Protein AF-A0A954MXP6-F1 (afdb_monomer_lite)

pLDDT: mean 82.39, std 12.35, range [39.44, 96.5]

Structure (mmCIF, N/CA/C/O backbone):
data_AF-A0A954MXP6-F1
#
_entry.id   AF-A0A954MXP6-F1
#
loop_
_atom_site.group_PDB
_atom_site.id
_atom_site.type_symbol
_atom_site.label_atom_id
_atom_site.label_alt_id
_atom_site.label_comp_id
_atom_site.label_asym_id
_atom_site.label_entity_id
_atom_site.label_seq_id
_atom_site.pdbx_PDB_ins_code
_atom_site.Cartn_x
_atom_site.Cartn_y
_atom_site.Cartn_z
_atom_site.occupancy
_atom_site.B_iso_or_equiv
_atom_site.auth_seq_id
_atom_site.auth_comp_id
_atom_site.auth_asym_id
_atom_site.auth_atom_id
_atom_site.pdbx_PDB_model_num
ATOM 1 N N . PRO A 1 1 ? 10.483 -2.718 -1.566 1.00 71.50 1 PRO A N 1
ATOM 2 C CA . PRO A 1 1 ? 10.037 -2.167 -2.875 1.00 71.50 1 PRO A CA 1
ATOM 3 C C . PRO A 1 1 ? 11.162 -2.076 -3.912 1.00 71.50 1 PRO A C 1
ATOM 5 O O . PRO A 1 1 ? 11.070 -2.711 -4.956 1.00 71.50 1 PRO A O 1
ATOM 8 N N . TYR A 1 2 ? 12.242 -1.345 -3.607 1.00 78.44 2 TYR A N 1
ATOM 9 C CA . TYR A 1 2 ? 13.360 -1.159 -4.541 1.00 78.44 2 TYR A CA 1
ATOM 10 C C . TYR A 1 2 ? 14.063 -2.465 -4.921 1.00 78.44 2 TYR A C 1
ATOM 12 O O . TYR A 1 2 ? 14.336 -2.669 -6.099 1.00 78.44 2 TYR A O 1
ATOM 20 N N . ASP A 1 3 ? 14.271 -3.385 -3.973 1.00 81.88 3 ASP A N 1
ATOM 21 C CA . ASP A 1 3 ? 14.851 -4.697 -4.287 1.00 81.88 3 ASP A CA 1
ATOM 22 C C . ASP A 1 3 ? 13.967 -5.480 -5.265 1.00 81.88 3 ASP A C 1
ATOM 24 O O . ASP A 1 3 ? 14.446 -5.898 -6.311 1.00 81.88 3 ASP A O 1
ATOM 28 N N . CYS A 1 4 ? 12.657 -5.588 -5.005 1.00 87.12 4 CYS A N 1
ATOM 29 C CA . CYS A 1 4 ? 11.711 -6.240 -5.919 1.00 87.12 4 CYS A CA 1
ATOM 30 C C . CYS A 1 4 ? 11.734 -5.613 -7.322 1.00 87.12 4 CYS A C 1
ATOM 32 O O . CYS A 1 4 ? 11.690 -6.332 -8.319 1.00 87.12 4 CYS A O 1
ATOM 34 N N . ARG A 1 5 ? 11.836 -4.279 -7.397 1.00 85.38 5 ARG A N 1
ATOM 35 C CA . ARG A 1 5 ? 11.956 -3.536 -8.657 1.00 85.38 5 ARG A CA 1
ATOM 36 C C . ARG A 1 5 ? 13.258 -3.866 -9.393 1.00 85.38 5 ARG A C 1
ATOM 38 O O . ARG A 1 5 ? 13.243 -4.063 -10.604 1.00 85.38 5 ARG A O 1
ATOM 45 N N . ARG A 1 6 ? 14.380 -3.931 -8.676 1.00 86.69 6 ARG A N 1
ATOM 46 C CA . ARG A 1 6 ? 15.673 -4.313 -9.250 1.00 86.69 6 ARG A CA 1
ATOM 47 C C . ARG A 1 6 ? 15.621 -5.739 -9.795 1.00 86.69 6 ARG A C 1
ATOM 49 O O . ARG A 1 6 ? 16.007 -5.954 -10.936 1.00 86.69 6 ARG A O 1
ATOM 56 N N . GLU A 1 7 ? 15.088 -6.686 -9.023 1.00 91.06 7 GLU A N 1
ATOM 57 C CA . GLU A 1 7 ? 14.985 -8.093 -9.435 1.00 91.06 7 GLU A CA 1
ATOM 58 C C . GLU A 1 7 ? 14.146 -8.286 -10.713 1.00 91.06 7 GLU A C 1
ATOM 60 O O . GLU A 1 7 ? 14.539 -9.066 -11.580 1.00 91.06 7 GLU A O 1
ATOM 65 N N . ILE A 1 8 ? 13.016 -7.576 -10.857 1.00 91.94 8 ILE A N 1
ATOM 66 C CA . ILE A 1 8 ? 12.162 -7.671 -12.058 1.00 91.94 8 ILE A CA 1
ATOM 67 C C . ILE A 1 8 ? 12.798 -6.971 -13.272 1.00 91.94 8 ILE A C 1
ATOM 69 O O . ILE A 1 8 ? 12.786 -7.526 -14.366 1.00 91.94 8 ILE A O 1
ATOM 73 N N . LEU A 1 9 ? 13.421 -5.796 -13.091 1.00 90.75 9 LEU A N 1
ATOM 74 C CA . LEU A 1 9 ? 14.087 -5.063 -14.181 1.00 90.75 9 LEU A CA 1
ATOM 75 C C . LEU A 1 9 ? 15.323 -5.797 -14.711 1.00 90.75 9 LEU A C 1
ATOM 77 O O . LEU A 1 9 ? 15.593 -5.778 -15.911 1.00 90.75 9 LEU A O 1
ATOM 81 N N . GLU A 1 10 ? 16.071 -6.449 -13.823 1.00 91.88 10 GLU A N 1
ATOM 82 C CA . GLU A 1 10 ? 17.274 -7.214 -14.168 1.00 91.88 10 GLU A CA 1
ATOM 83 C C . GLU A 1 10 ? 16.947 -8.638 -14.656 1.00 91.88 10 GLU A C 1
ATOM 85 O O . GLU A 1 10 ? 17.859 -9.417 -14.926 1.00 91.88 10 GLU A O 1
ATOM 90 N N . GLY A 1 11 ? 15.659 -8.989 -14.778 1.00 91.75 11 GLY A N 1
ATOM 91 C CA . GLY A 1 11 ? 15.205 -10.273 -15.319 1.00 91.75 11 GLY A CA 1
ATOM 92 C C . GLY A 1 11 ? 15.439 -11.478 -14.403 1.00 91.75 11 GLY A C 1
ATOM 93 O O . GLY A 1 11 ? 15.416 -12.613 -14.874 1.00 91.75 11 GLY A O 1
ATOM 94 N N . ARG A 1 12 ? 15.679 -11.261 -13.101 1.00 93.56 12 ARG A N 1
ATOM 95 C CA . ARG A 1 12 ? 15.868 -12.340 -12.110 1.00 93.56 12 ARG A CA 1
ATOM 96 C C . ARG A 1 12 ? 14.565 -12.847 -11.501 1.00 93.56 12 ARG A C 1
ATOM 98 O O . ARG A 1 12 ? 14.527 -13.960 -10.984 1.00 93.56 12 ARG A O 1
ATOM 105 N N . SER A 1 13 ? 13.503 -12.057 -11.607 1.00 92.75 13 SER A N 1
ATOM 106 C CA . SER A 1 13 ? 12.151 -12.426 -11.198 1.00 92.75 13 SER A CA 1
ATOM 107 C C . SER A 1 13 ? 11.197 -12.307 -12.378 1.00 92.75 13 SER A C 1
ATOM 109 O O . SER A 1 13 ? 11.332 -11.392 -13.178 1.00 92.75 13 SER A O 1
ATOM 111 N N . ALA A 1 14 ? 10.214 -13.206 -12.468 1.00 92.44 14 ALA A N 1
ATOM 112 C CA . ALA A 1 14 ? 9.117 -13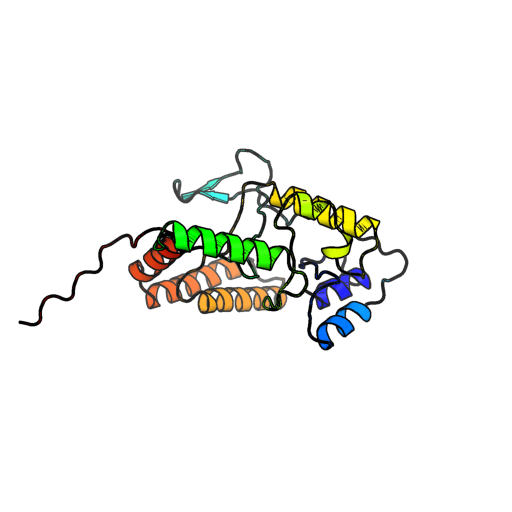.111 -13.441 1.00 92.44 14 ALA A CA 1
ATOM 113 C C . ALA A 1 14 ? 7.900 -12.340 -12.893 1.00 92.44 14 ALA A C 1
ATOM 115 O O . ALA A 1 14 ? 7.043 -11.900 -13.653 1.00 92.44 14 ALA A O 1
ATOM 116 N N . LEU A 1 15 ? 7.817 -12.192 -11.567 1.00 92.31 15 LEU A N 1
ATOM 117 C CA . LEU A 1 15 ? 6.749 -11.494 -10.862 1.00 92.31 15 LEU A CA 1
ATOM 118 C C . LEU A 1 15 ? 7.349 -10.690 -9.708 1.00 92.31 15 LEU A C 1
ATOM 120 O O . LEU A 1 15 ? 8.204 -11.189 -8.977 1.00 92.31 15 LEU A O 1
ATOM 124 N N . ALA A 1 16 ? 6.854 -9.472 -9.514 1.00 90.88 16 ALA A N 1
ATOM 125 C CA . ALA A 1 16 ? 7.153 -8.658 -8.347 1.00 90.88 16 ALA A CA 1
ATOM 126 C C . ALA A 1 16 ? 5.862 -8.046 -7.795 1.00 90.88 16 ALA A C 1
ATOM 128 O O . ALA A 1 16 ? 5.090 -7.441 -8.534 1.00 90.88 16 ALA A O 1
ATOM 129 N N . VAL A 1 17 ? 5.652 -8.176 -6.484 1.00 88.25 17 VAL A N 1
ATOM 130 C CA . VAL A 1 17 ? 4.624 -7.425 -5.756 1.00 88.25 17 VAL A CA 1
ATOM 131 C C . VAL A 1 17 ? 5.325 -6.255 -5.080 1.00 88.25 17 VAL A C 1
ATOM 133 O O . VAL A 1 17 ? 6.102 -6.439 -4.145 1.00 88.25 17 VAL A O 1
ATOM 136 N N . SER A 1 18 ? 5.104 -5.051 -5.595 1.00 85.06 18 SER A N 1
ATOM 137 C CA . SER A 1 18 ? 5.731 -3.832 -5.091 1.00 85.06 18 SER A CA 1
ATOM 138 C C . SER A 1 18 ? 4.803 -2.640 -5.287 1.00 85.06 18 SER A C 1
ATOM 140 O O . SER A 1 18 ? 3.873 -2.682 -6.086 1.00 85.06 18 SER A O 1
ATOM 142 N N . LEU A 1 19 ? 5.098 -1.564 -4.567 1.00 81.19 19 LEU A N 1
ATOM 143 C CA . LEU A 1 19 ? 4.625 -0.224 -4.885 1.00 81.19 19 LEU A CA 1
ATOM 144 C C . LEU A 1 19 ? 5.563 0.433 -5.909 1.00 81.19 19 LEU A C 1
ATOM 146 O O . LEU A 1 19 ? 6.763 0.125 -5.937 1.00 81.19 19 LEU A O 1
ATOM 150 N N . GLU A 1 20 ? 5.013 1.323 -6.733 1.00 84.12 20 GLU A N 1
ATOM 151 C CA . GLU A 1 20 ? 5.780 2.177 -7.640 1.00 84.12 20 GLU A CA 1
ATOM 152 C C . GLU A 1 20 ? 6.277 3.407 -6.884 1.00 84.12 20 GLU A C 1
ATOM 154 O O . GLU A 1 20 ? 5.511 4.038 -6.156 1.00 84.12 20 GLU A O 1
ATOM 159 N N . VAL A 1 21 ? 7.552 3.755 -7.060 1.00 77.00 21 VAL A N 1
ATOM 160 C CA . VAL A 1 21 ? 8.118 4.979 -6.486 1.00 77.00 21 VAL A CA 1
ATOM 161 C C . VAL A 1 21 ? 8.258 6.011 -7.603 1.00 77.00 21 VAL A C 1
ATOM 163 O O . VAL A 1 21 ? 9.074 5.802 -8.504 1.00 77.00 21 VAL A O 1
ATOM 166 N N . PRO A 1 22 ? 7.461 7.089 -7.590 1.00 74.50 22 PRO A N 1
ATOM 167 C CA . PRO A 1 22 ? 7.498 8.100 -8.637 1.00 74.50 22 PRO A CA 1
ATOM 168 C C . PRO A 1 22 ? 8.797 8.900 -8.681 1.00 74.50 22 PRO A C 1
ATOM 170 O O . PRO A 1 22 ? 9.536 9.007 -7.708 1.00 74.50 22 PRO A O 1
ATOM 173 N N . SER A 1 23 ? 9.033 9.520 -9.836 1.00 62.41 23 SER A N 1
ATOM 174 C CA . SER A 1 23 ? 10.252 10.284 -10.134 1.00 62.41 23 SER A CA 1
ATOM 175 C C . SER A 1 23 ? 10.459 11.524 -9.252 1.00 62.41 23 SER A C 1
ATOM 177 O O . SER A 1 23 ? 11.580 12.012 -9.151 1.00 62.41 23 SER A O 1
ATOM 179 N N . PHE A 1 24 ? 9.393 12.047 -8.637 1.00 56.47 24 PHE A N 1
ATOM 180 C CA . PHE A 1 24 ? 9.402 13.315 -7.897 1.00 56.47 24 PHE A CA 1
ATOM 181 C C . PHE A 1 24 ? 9.395 13.155 -6.375 1.00 56.47 24 PHE A C 1
ATOM 183 O O . PHE A 1 24 ? 9.141 14.116 -5.644 1.00 56.47 24 PHE A O 1
ATOM 190 N N . THR A 1 25 ? 9.644 11.952 -5.860 1.00 55.50 25 THR A N 1
ATOM 191 C CA . THR A 1 25 ? 9.781 11.802 -4.417 1.00 55.50 25 THR A CA 1
ATOM 192 C C . THR A 1 25 ? 10.957 12.657 -3.947 1.00 55.50 25 THR A C 1
ATOM 194 O O . THR A 1 25 ? 12.080 12.521 -4.437 1.00 55.50 25 THR A O 1
ATOM 197 N N . ARG A 1 26 ? 10.718 13.538 -2.962 1.00 53.41 26 ARG A N 1
ATOM 198 C CA . ARG A 1 26 ? 11.777 14.141 -2.134 1.00 53.41 26 ARG A CA 1
ATOM 199 C C . ARG A 1 26 ? 12.380 13.040 -1.250 1.00 53.41 26 ARG A C 1
ATOM 201 O O . ARG A 1 26 ? 12.306 13.095 -0.026 1.00 53.41 26 ARG A O 1
ATOM 208 N N . SER A 1 27 ? 12.868 11.978 -1.882 1.00 50.50 27 SER A N 1
ATOM 209 C CA . SER A 1 27 ? 13.525 10.874 -1.212 1.00 50.50 27 SER A CA 1
ATOM 210 C C . SER A 1 27 ? 14.909 11.311 -0.773 1.00 50.50 27 SER A C 1
ATOM 212 O O . SER A 1 27 ? 15.489 12.268 -1.294 1.00 50.50 27 SER A O 1
ATOM 214 N N . THR A 1 28 ? 15.458 10.590 0.194 1.00 50.91 28 THR A N 1
ATOM 215 C CA . THR A 1 28 ? 16.846 10.803 0.584 1.00 50.91 28 THR A CA 1
ATOM 216 C C . THR A 1 28 ? 17.771 10.451 -0.596 1.00 50.91 28 THR A C 1
ATOM 218 O O . THR A 1 28 ? 17.400 9.623 -1.432 1.00 50.91 28 THR A O 1
ATOM 221 N N . PRO A 1 29 ? 18.981 11.033 -0.699 1.00 51.00 29 PRO A N 1
ATOM 222 C CA . PRO A 1 29 ? 19.920 10.738 -1.792 1.00 51.00 29 PRO A CA 1
ATOM 223 C C . PRO A 1 29 ? 20.178 9.232 -2.002 1.00 51.00 29 PRO A C 1
ATOM 225 O O . PRO A 1 29 ? 20.320 8.774 -3.130 1.00 51.00 29 PRO A O 1
ATOM 228 N N . SER A 1 30 ? 20.132 8.450 -0.918 1.00 53.12 30 SER A N 1
ATOM 229 C CA . SER A 1 30 ? 20.266 6.987 -0.914 1.00 53.12 30 SER A CA 1
ATOM 230 C C . SER A 1 30 ? 19.179 6.251 -1.711 1.00 53.12 30 SER A C 1
ATOM 232 O O . SER A 1 30 ? 19.441 5.188 -2.269 1.00 53.12 30 SER A O 1
ATOM 234 N N . ASP A 1 31 ? 17.953 6.771 -1.744 1.00 55.03 31 ASP A N 1
ATOM 235 C CA . ASP A 1 31 ? 16.825 6.135 -2.439 1.00 55.03 31 ASP A CA 1
ATOM 236 C C . ASP A 1 31 ? 16.879 6.399 -3.954 1.00 55.03 31 ASP A C 1
ATOM 238 O O . ASP A 1 31 ? 16.491 5.554 -4.763 1.00 55.03 31 ASP A O 1
ATOM 242 N N . LEU A 1 32 ? 17.406 7.565 -4.344 1.00 55.69 32 LEU A N 1
ATOM 243 C CA . LEU A 1 32 ? 17.639 7.951 -5.739 1.00 55.69 32 LEU A CA 1
ATOM 244 C C . LEU A 1 32 ? 18.776 7.133 -6.370 1.00 55.69 32 LEU A C 1
ATOM 246 O O . LEU A 1 32 ? 18.664 6.708 -7.524 1.00 55.69 32 LEU A O 1
ATOM 250 N N . ASP A 1 33 ? 19.830 6.835 -5.607 1.00 53.94 33 ASP A N 1
ATOM 251 C CA . ASP A 1 33 ? 20.919 5.959 -6.058 1.00 53.94 33 ASP A CA 1
ATOM 252 C C . ASP A 1 33 ? 20.431 4.520 -6.303 1.00 53.94 33 ASP A C 1
ATOM 254 O O . ASP A 1 33 ? 20.821 3.887 -7.287 1.00 53.94 33 ASP A O 1
ATOM 258 N N . ALA A 1 34 ? 19.513 4.005 -5.475 1.00 55.62 34 ALA A N 1
ATOM 259 C CA . ALA A 1 34 ? 18.903 2.684 -5.670 1.00 55.62 34 ALA A CA 1
ATOM 260 C C . ALA A 1 34 ? 17.959 2.627 -6.891 1.00 55.62 34 ALA A C 1
ATOM 262 O O . ALA A 1 34 ? 17.868 1.596 -7.561 1.00 55.62 34 ALA A O 1
ATOM 263 N N . LEU A 1 35 ? 17.273 3.733 -7.208 1.00 56.66 35 LEU A N 1
ATOM 264 C CA . LEU A 1 35 ? 16.405 3.857 -8.389 1.00 56.66 35 LEU A CA 1
ATOM 265 C C . LEU A 1 35 ? 17.185 3.940 -9.709 1.00 56.66 35 LEU A C 1
ATOM 267 O O . LEU A 1 35 ? 16.671 3.526 -10.748 1.00 56.66 35 LEU A O 1
ATOM 271 N N . THR A 1 36 ? 18.406 4.474 -9.675 1.00 56.94 36 THR A N 1
ATOM 272 C CA . THR A 1 36 ? 19.245 4.718 -10.862 1.00 56.94 36 THR A CA 1
ATOM 273 C C . THR A 1 36 ? 20.254 3.602 -11.149 1.00 56.94 36 THR A C 1
ATOM 275 O O . THR A 1 36 ? 20.813 3.555 -12.244 1.00 56.94 36 THR A O 1
ATOM 278 N N . THR A 1 37 ? 20.474 2.675 -10.209 1.00 60.16 37 THR A N 1
ATOM 279 C CA . THR A 1 37 ? 21.462 1.588 -10.355 1.00 60.16 37 THR A CA 1
ATOM 280 C C . THR A 1 37 ? 20.937 0.320 -11.029 1.00 60.16 37 THR A C 1
ATOM 282 O O . THR A 1 37 ? 21.751 -0.463 -11.520 1.00 60.16 37 THR A O 1
ATOM 285 N N . ALA A 1 38 ? 19.620 0.103 -11.093 1.00 68.88 38 ALA A N 1
ATOM 286 C CA . ALA A 1 38 ? 19.058 -1.087 -11.734 1.00 68.88 38 ALA A CA 1
ATOM 287 C C . ALA A 1 38 ? 19.239 -1.027 -13.262 1.00 68.88 38 ALA A C 1
ATOM 289 O O . ALA A 1 38 ? 18.708 -0.134 -13.929 1.00 68.88 38 ALA A O 1
ATOM 290 N N . LYS A 1 39 ? 19.970 -1.990 -13.837 1.00 82.12 39 LYS A N 1
ATOM 291 C CA . LYS A 1 39 ? 20.165 -2.080 -15.294 1.00 82.12 39 LYS A CA 1
ATOM 292 C C . LYS A 1 39 ? 19.107 -2.992 -15.902 1.00 82.12 39 LYS A C 1
ATOM 294 O O . LYS A 1 39 ? 19.171 -4.202 -15.720 1.00 82.12 39 LYS A O 1
ATOM 299 N N . ARG A 1 40 ? 18.161 -2.420 -16.654 1.00 89.00 40 ARG A N 1
ATOM 300 C CA . ARG A 1 40 ? 17.169 -3.206 -17.404 1.00 89.00 40 ARG A CA 1
ATOM 301 C C . ARG A 1 40 ? 17.890 -4.207 -18.313 1.00 89.00 40 ARG A C 1
ATOM 303 O O . ARG A 1 40 ? 18.706 -3.798 -19.140 1.00 89.00 40 ARG A O 1
ATOM 310 N N . ALA A 1 41 ? 17.609 -5.497 -18.139 1.00 90.88 41 ALA A N 1
ATOM 311 C CA . ALA A 1 41 ? 18.167 -6.532 -19.002 1.00 90.88 41 ALA A CA 1
ATOM 312 C C . ALA A 1 41 ? 17.545 -6.453 -20.409 1.00 90.88 41 ALA A C 1
ATOM 314 O O . ALA A 1 41 ? 16.394 -6.048 -20.577 1.00 90.88 41 ALA A O 1
ATOM 315 N N . GLU A 1 42 ? 18.319 -6.812 -21.432 1.00 91.19 42 GLU A N 1
ATOM 316 C CA . GLU A 1 42 ? 17.870 -6.746 -22.824 1.00 91.19 42 GLU A CA 1
ATOM 317 C C . GLU A 1 42 ? 16.661 -7.667 -23.060 1.00 91.19 42 GLU A C 1
ATOM 319 O O . GLU A 1 42 ? 16.651 -8.820 -22.633 1.00 91.19 42 GLU A O 1
ATOM 324 N N . GLY A 1 43 ? 15.631 -7.149 -23.736 1.00 89.38 43 GLY A N 1
ATOM 325 C CA . GLY A 1 43 ? 14.423 -7.906 -24.076 1.00 89.38 43 GLY A CA 1
ATOM 326 C C . GLY A 1 43 ? 13.399 -8.063 -22.947 1.00 89.38 43 GLY A C 1
ATOM 327 O O . GLY A 1 43 ? 12.362 -8.685 -23.172 1.00 89.38 43 GLY A O 1
ATOM 328 N N . ILE A 1 44 ? 13.639 -7.495 -21.759 1.00 91.62 44 ILE A N 1
ATOM 329 C CA . ILE A 1 44 ? 12.640 -7.472 -20.683 1.00 91.62 44 ILE A CA 1
ATOM 330 C C . ILE A 1 44 ? 11.498 -6.521 -21.046 1.00 91.62 44 ILE A C 1
ATOM 332 O O . ILE A 1 44 ? 11.722 -5.351 -21.347 1.00 91.62 44 ILE A O 1
ATOM 336 N N . GLN A 1 45 ? 10.272 -7.036 -20.968 1.00 91.12 45 GLN A N 1
ATOM 337 C CA . GLN A 1 45 ? 9.031 -6.273 -21.070 1.00 91.12 45 GLN A CA 1
ATOM 338 C C . GLN A 1 45 ? 8.271 -6.410 -19.758 1.00 91.12 45 GLN A C 1
ATOM 340 O O . GLN A 1 45 ? 8.107 -7.522 -19.248 1.00 91.12 45 GLN A O 1
ATOM 345 N N . LEU A 1 46 ? 7.810 -5.289 -19.211 1.00 93.12 46 LEU A N 1
ATOM 346 C CA . LEU A 1 46 ? 6.999 -5.294 -18.002 1.00 93.12 46 LEU A CA 1
ATOM 347 C C . LEU A 1 46 ? 5.520 -5.192 -18.362 1.00 93.12 46 LEU A C 1
ATOM 349 O O . LEU A 1 46 ? 5.137 -4.417 -19.230 1.00 93.12 46 LEU A O 1
ATOM 353 N N . GLY A 1 47 ? 4.696 -5.956 -17.651 1.00 93.69 47 GLY A N 1
ATOM 354 C CA . GLY A 1 47 ? 3.246 -5.817 -17.660 1.00 93.69 47 GLY A CA 1
ATOM 355 C C . GLY A 1 47 ? 2.735 -5.574 -16.246 1.00 93.69 47 GLY A C 1
ATOM 356 O O . GLY A 1 47 ? 3.344 -6.016 -15.268 1.00 93.69 47 GLY A O 1
ATOM 357 N N . PHE A 1 48 ? 1.600 -4.889 -16.139 1.00 93.69 48 PHE A N 1
ATOM 358 C CA . PHE A 1 48 ? 0.981 -4.556 -14.859 1.00 93.69 48 PHE A CA 1
ATOM 359 C C . PHE A 1 48 ? -0.398 -5.192 -14.765 1.00 93.69 48 PHE A C 1
ATOM 361 O O . PHE A 1 48 ? -1.224 -5.077 -15.672 1.00 93.69 48 PHE A O 1
ATOM 368 N N . ILE A 1 49 ? -0.649 -5.853 -13.640 1.00 92.38 49 ILE A N 1
ATOM 369 C CA . ILE A 1 49 ? -1.939 -6.456 -13.322 1.00 92.38 49 ILE A CA 1
ATOM 370 C C . ILE A 1 49 ? -2.380 -6.025 -11.928 1.00 92.38 49 ILE A C 1
ATOM 372 O O . ILE A 1 49 ? -1.569 -5.621 -11.095 1.00 92.38 49 ILE A O 1
ATOM 376 N N . GLU A 1 50 ? -3.684 -6.097 -11.688 1.00 88.75 50 GLU A N 1
ATOM 377 C CA . GLU A 1 50 ? -4.239 -5.921 -10.350 1.00 88.75 50 GLU A CA 1
ATOM 378 C C . GLU A 1 50 ? -3.712 -7.017 -9.417 1.00 88.75 50 GLU A C 1
ATOM 380 O O . GLU A 1 50 ? -3.343 -8.108 -9.863 1.00 88.75 50 GLU A O 1
ATOM 385 N N . LEU A 1 51 ? -3.682 -6.734 -8.111 1.00 87.19 51 LEU A N 1
ATOM 386 C CA . LEU A 1 51 ? -3.299 -7.746 -7.133 1.00 87.19 51 LEU A CA 1
ATOM 387 C C . LEU A 1 51 ? -4.211 -8.981 -7.263 1.00 87.19 51 LEU A C 1
ATOM 389 O O . LEU A 1 51 ? -5.412 -8.831 -7.540 1.00 87.19 51 LEU A O 1
ATOM 393 N N . PRO A 1 52 ? -3.666 -10.194 -7.045 1.00 85.62 52 PRO A N 1
ATOM 394 C CA . PRO A 1 52 ? -4.466 -11.408 -7.032 1.00 85.62 52 PRO A CA 1
ATOM 395 C C . PRO A 1 52 ? -5.660 -11.259 -6.086 1.00 85.62 52 PRO A C 1
ATOM 397 O O . PRO A 1 52 ? -5.507 -10.836 -4.939 1.00 85.62 52 PRO A O 1
ATOM 400 N N . GLY A 1 53 ? -6.851 -11.581 -6.583 1.00 87.00 53 GLY A N 1
ATOM 401 C CA . GLY A 1 53 ? -8.064 -11.595 -5.776 1.00 87.00 53 GLY A CA 1
ATOM 402 C C . GLY A 1 53 ? -8.348 -12.971 -5.177 1.00 87.00 53 GLY A C 1
ATOM 403 O O . GLY A 1 53 ? -7.586 -13.920 -5.356 1.00 87.00 53 GLY A O 1
ATOM 404 N N . SER A 1 54 ? -9.477 -13.082 -4.481 1.00 87.56 54 SER A N 1
ATOM 405 C CA . SER A 1 54 ? -9.935 -14.337 -3.878 1.00 87.56 54 SER A CA 1
ATOM 406 C C . SER A 1 54 ? -11.211 -14.851 -4.537 1.00 87.56 54 SER A C 1
ATOM 408 O O . SER A 1 54 ? -12.113 -14.073 -4.839 1.00 87.56 54 SER A O 1
ATOM 410 N N . THR A 1 55 ? -11.324 -16.166 -4.716 1.00 90.50 55 THR A N 1
ATOM 411 C CA . THR A 1 55 ? -12.560 -16.821 -5.181 1.00 90.50 55 THR A CA 1
ATOM 412 C C . THR A 1 55 ? -13.584 -17.013 -4.066 1.00 90.50 55 THR A C 1
ATOM 414 O O . THR A 1 55 ? -14.718 -17.380 -4.351 1.00 90.50 55 THR A O 1
ATOM 417 N N . GLU A 1 56 ? -13.201 -16.774 -2.809 1.00 89.12 56 GLU A N 1
ATOM 418 C CA . GLU A 1 56 ? -14.079 -16.850 -1.639 1.00 89.12 56 GLU A CA 1
ATOM 419 C C . GLU A 1 56 ? -13.728 -15.756 -0.619 1.00 89.12 56 GLU A C 1
ATOM 421 O O . GLU A 1 56 ? -12.562 -15.397 -0.434 1.00 89.12 56 GLU A O 1
ATOM 426 N N . SER A 1 57 ? -14.723 -15.223 0.082 1.00 85.44 57 SER A N 1
ATOM 427 C CA . SER A 1 57 ? -14.524 -14.301 1.202 1.00 85.44 57 SER A CA 1
ATOM 428 C C . SER A 1 57 ? -15.362 -14.724 2.404 1.00 85.44 57 SER A C 1
ATOM 430 O O . SER A 1 57 ? -16.435 -15.312 2.269 1.00 85.44 57 SER A O 1
ATOM 432 N N . PHE A 1 58 ? -14.847 -14.483 3.609 1.00 83.38 58 PHE A N 1
ATOM 433 C CA . PHE A 1 58 ? -15.560 -14.845 4.827 1.00 83.38 58 PHE A CA 1
ATOM 434 C C . PHE A 1 58 ? -16.681 -13.842 5.103 1.00 83.38 58 PHE A C 1
ATOM 436 O O . PHE A 1 58 ? -16.424 -12.659 5.332 1.00 83.38 58 PHE A O 1
ATOM 443 N N . ASN A 1 59 ? -17.923 -14.322 5.135 1.00 83.19 59 ASN A N 1
ATOM 444 C CA . ASN A 1 59 ? -19.086 -13.547 5.535 1.00 83.19 59 ASN A CA 1
ATOM 445 C C . ASN A 1 59 ? -19.237 -13.601 7.069 1.00 83.19 59 ASN A C 1
ATOM 447 O O . ASN A 1 59 ? -19.627 -14.641 7.606 1.00 83.19 59 ASN A O 1
ATOM 451 N N . PRO A 1 60 ? -18.987 -12.503 7.809 1.00 76.00 60 PRO A N 1
ATOM 452 C CA . PRO A 1 60 ? -19.054 -12.517 9.271 1.00 76.00 60 PRO A CA 1
ATOM 453 C C . PRO A 1 60 ? -20.483 -12.665 9.814 1.00 76.00 60 PRO A C 1
ATOM 455 O O . PRO A 1 60 ? -20.659 -13.132 10.941 1.00 76.00 60 PRO A O 1
ATOM 458 N N . THR A 1 61 ? -21.503 -12.291 9.035 1.00 84.31 61 THR A N 1
ATOM 459 C CA . THR A 1 61 ? -22.915 -12.438 9.413 1.00 84.31 61 THR A CA 1
ATOM 460 C C . THR A 1 61 ? -23.345 -13.899 9.366 1.00 84.31 61 THR A C 1
ATOM 462 O O . THR A 1 61 ? -23.988 -14.375 10.299 1.00 84.31 61 THR A O 1
ATOM 465 N N . LEU A 1 62 ? -22.964 -14.616 8.305 1.00 89.31 62 LEU A N 1
ATOM 466 C CA . LEU A 1 62 ? -23.303 -16.033 8.115 1.00 89.31 62 LEU A CA 1
ATOM 467 C C . LEU A 1 62 ? -22.275 -16.991 8.730 1.00 89.31 62 LEU A C 1
ATOM 469 O O . LEU A 1 62 ? -22.569 -18.167 8.921 1.00 89.31 62 LEU A O 1
ATOM 473 N N . ARG A 1 63 ? -21.093 -16.478 9.090 1.00 89.19 63 ARG A N 1
ATOM 474 C CA . ARG A 1 63 ? -19.941 -17.241 9.595 1.00 89.19 63 ARG A CA 1
ATOM 475 C C . ARG A 1 63 ? -19.494 -18.347 8.636 1.00 89.19 63 ARG A C 1
ATOM 477 O O . ARG A 1 63 ? -19.098 -19.427 9.070 1.00 89.19 63 ARG A O 1
ATOM 484 N N . SER A 1 64 ? -19.545 -18.066 7.341 1.00 92.44 64 SER A N 1
ATOM 485 C CA . SER A 1 64 ? -19.184 -18.996 6.273 1.00 92.44 64 SER A CA 1
ATOM 486 C C . SER A 1 64 ? -18.349 -18.297 5.208 1.00 92.44 64 SER A C 1
ATOM 488 O O . SER A 1 64 ? -18.460 -17.087 5.017 1.00 92.44 64 SER A O 1
ATOM 490 N N . TRP A 1 65 ? -17.518 -19.064 4.509 1.00 90.00 65 TRP A N 1
ATOM 491 C CA . TRP A 1 65 ? -16.890 -18.613 3.271 1.00 90.00 65 TRP A CA 1
ATOM 492 C C . TRP A 1 65 ? -17.931 -18.639 2.153 1.00 90.00 65 TRP A C 1
ATOM 494 O O . TRP A 1 65 ? -18.702 -19.593 2.048 1.00 90.00 65 TRP A O 1
ATOM 504 N N . GLU A 1 66 ? -17.993 -17.572 1.366 1.00 92.12 66 GLU A N 1
ATOM 505 C CA . GLU A 1 66 ? -18.902 -17.448 0.231 1.00 92.12 66 GLU A CA 1
ATOM 506 C C . GLU A 1 66 ? -18.135 -16.998 -1.009 1.00 92.12 66 GLU A C 1
ATOM 508 O O . GLU A 1 66 ? -17.209 -16.187 -0.925 1.00 92.12 66 GLU A O 1
ATOM 513 N N . ALA A 1 67 ? -18.557 -17.484 -2.174 1.00 91.00 67 ALA A N 1
ATOM 514 C CA . ALA A 1 67 ? -18.092 -16.941 -3.439 1.00 91.00 67 ALA A CA 1
ATOM 515 C C . ALA A 1 67 ? -18.582 -15.485 -3.614 1.00 91.00 67 ALA A C 1
ATOM 517 O O . ALA A 1 67 ? -19.687 -15.142 -3.170 1.00 91.00 67 ALA A O 1
ATOM 518 N N . PRO A 1 68 ? -17.801 -14.615 -4.274 1.00 83.94 68 PRO A N 1
ATOM 519 C CA . PRO A 1 68 ? -18.213 -13.250 -4.543 1.00 83.94 68 PRO A CA 1
ATOM 520 C C . PRO A 1 68 ? -19.452 -13.238 -5.447 1.00 83.94 68 PRO A C 1
ATOM 522 O O . PRO A 1 68 ? -19.569 -14.017 -6.389 1.00 83.94 68 PRO A O 1
ATOM 525 N N . ARG A 1 69 ? -20.403 -12.342 -5.159 1.00 81.94 69 ARG A N 1
ATOM 526 C CA . ARG A 1 69 ? -21.701 -12.308 -5.861 1.00 81.94 69 ARG A CA 1
ATOM 527 C C . ARG A 1 69 ? -21.638 -11.663 -7.244 1.00 81.94 69 ARG A C 1
ATOM 529 O O . ARG A 1 69 ? -22.434 -12.005 -8.108 1.00 81.94 69 ARG A O 1
ATOM 536 N N . GLU A 1 70 ? -20.735 -10.703 -7.425 1.00 81.00 70 GLU A N 1
ATOM 537 C CA . GLU A 1 70 ? -20.698 -9.826 -8.606 1.00 81.00 70 GLU A CA 1
ATOM 538 C C . GLU A 1 70 ? -19.591 -10.199 -9.605 1.00 81.00 70 GLU A C 1
ATOM 540 O O . GLU A 1 70 ? -19.627 -9.766 -10.752 1.00 81.00 70 GLU A O 1
ATOM 545 N N . SER A 1 71 ? -18.611 -11.005 -9.188 1.00 80.75 71 SER A N 1
ATOM 546 C CA . SER A 1 71 ? -17.430 -11.360 -9.980 1.00 80.75 71 SER A CA 1
ATOM 547 C C . SER A 1 71 ? -16.942 -12.763 -9.603 1.00 80.75 71 SER A C 1
ATOM 549 O O . SER A 1 71 ? -17.057 -13.134 -8.434 1.00 80.75 71 SER A O 1
ATOM 551 N N . PRO A 1 72 ? -16.353 -13.540 -10.535 1.00 83.75 72 PRO A N 1
ATOM 552 C CA . PRO A 1 72 ? -15.724 -14.824 -10.204 1.00 83.75 72 PRO A CA 1
ATOM 553 C C . PRO A 1 72 ? -14.560 -14.683 -9.212 1.00 83.75 72 PRO A C 1
ATOM 555 O O . PRO A 1 72 ? -14.217 -15.638 -8.520 1.00 83.75 72 PRO A O 1
ATOM 558 N N . VAL A 1 73 ? -13.948 -13.497 -9.152 1.00 86.19 73 VAL A N 1
ATOM 559 C CA . VAL A 1 73 ? -12.830 -13.183 -8.264 1.00 86.19 73 VAL A CA 1
ATOM 560 C C . VAL A 1 73 ? -13.101 -11.851 -7.567 1.00 86.19 73 VAL A C 1
ATOM 562 O O . VAL A 1 73 ? -13.364 -10.832 -8.207 1.00 86.19 73 VAL A O 1
ATOM 565 N N . ASN A 1 74 ? -13.026 -11.861 -6.240 1.00 83.94 74 ASN A N 1
ATOM 566 C CA . ASN A 1 74 ? -13.043 -10.677 -5.390 1.00 83.94 74 ASN A CA 1
ATOM 567 C C . ASN A 1 74 ? -11.649 -10.050 -5.394 1.00 83.94 74 ASN A C 1
ATOM 569 O O . ASN A 1 74 ? -10.777 -10.455 -4.619 1.00 83.94 74 ASN A O 1
ATOM 573 N N . HIS A 1 75 ? -11.438 -9.093 -6.295 1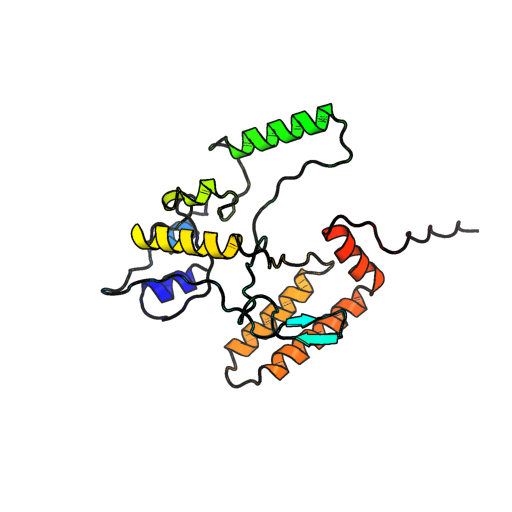.00 85.25 75 HIS A N 1
ATOM 574 C CA . HIS A 1 75 ? -10.258 -8.238 -6.270 1.00 85.25 75 HIS A CA 1
ATOM 575 C C . HIS A 1 75 ? -10.437 -7.176 -5.196 1.00 85.25 75 HIS A C 1
ATOM 577 O O . HIS A 1 75 ? -11.492 -6.559 -5.089 1.00 85.25 75 HIS A O 1
ATOM 583 N N . VAL A 1 76 ? -9.395 -6.958 -4.407 1.00 79.19 76 VAL A N 1
ATOM 584 C CA . VAL A 1 76 ? -9.400 -5.937 -3.369 1.00 79.19 76 VAL A CA 1
ATOM 585 C C . VAL A 1 76 ? -8.347 -4.906 -3.717 1.00 79.19 76 VAL A C 1
ATOM 587 O O . VAL A 1 76 ? -7.166 -5.237 -3.844 1.00 79.19 76 VAL A O 1
ATOM 590 N N . ALA A 1 77 ? -8.770 -3.651 -3.836 1.00 82.69 77 ALA A N 1
ATOM 591 C CA . ALA A 1 77 ? -7.832 -2.552 -3.960 1.00 82.69 77 ALA A CA 1
ATOM 592 C C . ALA A 1 77 ? -7.259 -2.236 -2.575 1.00 82.69 77 ALA A C 1
ATOM 594 O O . ALA A 1 77 ? -7.974 -1.792 -1.669 1.00 82.69 77 ALA A O 1
ATOM 595 N N . LEU A 1 78 ? -5.961 -2.491 -2.409 1.00 76.00 78 LEU A N 1
ATOM 596 C CA . LEU A 1 78 ? -5.224 -2.072 -1.225 1.00 76.00 78 LEU A CA 1
ATOM 597 C C . LEU A 1 78 ? -5.051 -0.552 -1.275 1.00 76.00 78 LEU A C 1
ATOM 599 O O . LEU A 1 78 ? -4.383 -0.025 -2.163 1.00 76.00 78 LEU A O 1
ATOM 603 N N . THR A 1 79 ? -5.652 0.149 -0.317 1.00 77.94 79 THR A N 1
ATOM 604 C CA . THR A 1 79 ? -5.587 1.614 -0.229 1.00 77.94 79 THR A CA 1
ATOM 605 C C . THR A 1 79 ? -5.237 2.050 1.191 1.00 77.94 79 THR A C 1
ATOM 607 O O . THR A 1 79 ? -5.487 1.323 2.151 1.00 77.94 79 THR A O 1
ATOM 610 N N . GLY A 1 80 ? -4.619 3.227 1.330 1.00 72.00 80 GLY A N 1
ATOM 611 C CA . GLY A 1 80 ? -4.332 3.828 2.640 1.00 72.00 80 GLY A CA 1
ATOM 612 C C . GLY A 1 80 ? -3.352 3.048 3.527 1.00 72.00 80 GLY A C 1
ATOM 613 O O . GLY A 1 80 ? -3.414 3.189 4.742 1.00 72.00 80 GLY A O 1
ATOM 614 N N . PHE A 1 81 ? -2.479 2.217 2.947 1.00 73.31 81 PHE A N 1
ATOM 615 C CA . PHE A 1 81 ? -1.456 1.462 3.690 1.00 73.31 81 PHE A CA 1
ATOM 616 C C . PHE A 1 81 ? -0.218 2.303 4.049 1.00 73.31 81 PHE A C 1
ATOM 618 O O . PHE A 1 81 ? 0.598 1.886 4.868 1.00 73.31 81 PHE A O 1
ATOM 625 N N . ASP A 1 82 ? -0.070 3.469 3.419 1.00 71.88 82 ASP A N 1
ATOM 626 C CA . ASP A 1 82 ? 0.977 4.452 3.677 1.00 71.88 82 ASP A CA 1
ATOM 627 C C . ASP A 1 82 ? 0.489 5.850 3.252 1.00 71.88 82 ASP A C 1
ATOM 629 O O . ASP A 1 82 ? -0.478 5.981 2.491 1.00 71.88 82 ASP A O 1
ATOM 633 N N . GLY A 1 83 ? 1.162 6.889 3.741 1.00 71.62 83 GLY A N 1
ATOM 634 C CA . GLY A 1 83 ? 0.877 8.287 3.435 1.00 71.62 83 GLY A CA 1
ATOM 635 C C . GLY A 1 83 ? 0.133 9.042 4.536 1.00 71.62 83 GLY A C 1
ATOM 636 O O . GLY A 1 83 ? -0.180 8.528 5.610 1.00 71.62 83 GLY A O 1
ATOM 637 N N . LEU A 1 84 ? -0.125 10.319 4.261 1.00 73.19 84 LEU A N 1
ATOM 638 C CA . LEU A 1 84 ? -0.800 11.237 5.172 1.00 73.19 84 LEU A CA 1
ATOM 639 C C . LEU A 1 84 ? -2.113 11.703 4.555 1.00 73.19 84 LEU A C 1
ATOM 641 O O . LEU A 1 84 ? -2.182 12.022 3.370 1.00 73.19 84 LEU A O 1
ATOM 645 N N . CYS A 1 85 ? -3.150 11.781 5.382 1.00 77.75 85 CYS A N 1
ATOM 646 C CA . CYS A 1 85 ? -4.417 12.396 5.020 1.00 77.75 85 CYS A CA 1
ATOM 647 C C . CYS A 1 85 ? -4.592 13.679 5.830 1.00 77.75 85 CYS A C 1
ATOM 649 O O . CYS A 1 85 ? -4.368 13.692 7.041 1.00 77.75 85 CYS A O 1
ATOM 651 N N . ALA A 1 86 ? -5.004 14.752 5.161 1.00 80.50 86 ALA A N 1
ATOM 652 C CA . ALA A 1 86 ? -5.400 15.978 5.824 1.00 80.50 86 ALA A CA 1
ATOM 653 C C . ALA A 1 86 ? -6.921 16.008 5.996 1.00 80.50 86 ALA A C 1
ATOM 655 O O . ALA A 1 86 ? -7.668 15.759 5.050 1.00 80.50 86 ALA A O 1
ATOM 656 N N . VAL A 1 87 ? -7.373 16.321 7.209 1.00 86.19 87 VAL A N 1
ATOM 657 C CA . VAL A 1 87 ? -8.793 16.349 7.577 1.00 86.19 87 VAL A CA 1
ATOM 658 C C . VAL A 1 87 ? -9.123 17.635 8.326 1.00 86.19 87 VAL A C 1
ATOM 660 O O . VAL A 1 87 ? -8.282 18.182 9.039 1.00 86.19 87 VAL A O 1
ATOM 663 N N . VAL A 1 88 ? -10.361 18.105 8.187 1.00 88.38 88 VAL A N 1
ATOM 664 C CA . VAL A 1 88 ? -10.897 19.243 8.945 1.00 88.38 88 VAL A CA 1
ATOM 665 C C . VAL A 1 88 ? -11.796 18.702 10.052 1.00 88.38 88 VAL A C 1
ATOM 667 O O . VAL A 1 88 ? -12.692 17.900 9.788 1.00 88.38 88 VAL A O 1
ATOM 670 N N . SER A 1 89 ? -11.546 19.109 11.300 1.00 88.94 89 SER A N 1
ATOM 671 C CA . SER A 1 89 ? -12.355 18.652 12.434 1.00 88.94 89 SER A CA 1
ATOM 672 C C . SER A 1 89 ? -13.785 19.178 12.343 1.00 88.94 89 SER A C 1
ATOM 674 O O . SER A 1 89 ? -14.007 20.356 12.068 1.00 88.94 89 SER A O 1
ATOM 676 N N . HIS A 1 90 ? -14.746 18.311 12.657 1.00 84.94 90 HIS A N 1
ATOM 677 C CA . HIS A 1 90 ? -16.160 18.667 12.752 1.00 84.94 90 HIS A CA 1
ATOM 678 C C . HIS A 1 90 ? -16.496 19.608 13.924 1.00 84.94 90 HIS A C 1
ATOM 680 O O . HIS A 1 90 ? -17.571 20.195 13.927 1.00 84.94 90 HIS A O 1
ATOM 686 N N . ASP A 1 91 ? -15.596 19.753 14.904 1.00 90.62 91 ASP A N 1
ATOM 687 C CA . ASP A 1 91 ? -15.811 20.579 16.104 1.00 90.62 91 ASP A CA 1
ATOM 688 C C . ASP A 1 91 ? -15.514 22.074 15.873 1.00 90.62 91 ASP A C 1
ATOM 690 O O . ASP A 1 91 ? -15.639 22.889 16.789 1.00 90.62 91 ASP A O 1
ATOM 694 N N . LEU A 1 92 ? -15.071 22.449 14.670 1.00 92.25 92 LEU A N 1
ATOM 695 C CA . LEU A 1 92 ? -14.760 23.834 14.322 1.00 92.25 92 LEU A CA 1
ATOM 696 C C . LEU A 1 92 ? -16.032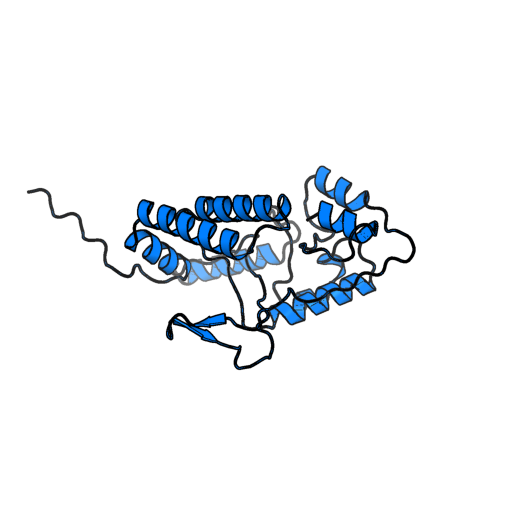 24.649 14.058 1.00 92.25 92 LEU A C 1
ATOM 698 O O . LEU A 1 92 ? -17.047 24.126 13.600 1.00 92.25 92 LEU A O 1
ATOM 702 N N . SER A 1 93 ? -15.957 25.963 14.292 1.00 95.50 93 SER A N 1
ATOM 703 C CA . SER A 1 93 ? -16.964 26.886 13.761 1.00 95.50 93 SER A CA 1
ATOM 704 C C . SER A 1 93 ? -16.954 26.858 12.229 1.00 95.50 93 SER A C 1
ATOM 706 O O . SER A 1 93 ? -15.941 26.529 11.612 1.00 95.50 93 SER A O 1
ATOM 708 N N . GLU A 1 94 ? -18.067 27.244 11.604 1.00 95.12 94 GLU A N 1
ATOM 709 C CA . GLU A 1 94 ? -18.199 27.269 10.140 1.00 95.12 94 GLU A CA 1
ATOM 710 C C . GLU A 1 94 ? -17.105 28.119 9.467 1.00 95.12 94 GLU A C 1
ATOM 712 O O . GLU A 1 94 ? -16.477 27.686 8.502 1.00 95.12 94 GLU A O 1
ATOM 717 N N . GLU A 1 95 ? -16.802 29.288 10.036 1.00 96.50 95 GLU A N 1
ATOM 718 C CA . GLU A 1 95 ? -15.735 30.173 9.557 1.00 96.50 95 GLU A CA 1
ATOM 719 C C . GLU A 1 95 ? -14.348 29.516 9.657 1.00 96.50 95 GLU A C 1
ATOM 721 O O . GLU A 1 95 ? -13.571 29.538 8.700 1.00 96.50 95 GLU A O 1
ATOM 726 N N . ALA A 1 96 ? -14.040 28.871 10.788 1.00 96.12 96 ALA A N 1
ATOM 727 C CA . ALA A 1 96 ? -12.764 28.187 10.977 1.00 96.12 96 ALA A CA 1
ATOM 728 C C . ALA A 1 96 ? -12.625 26.964 10.057 1.00 96.12 96 ALA A C 1
ATOM 730 O O . ALA A 1 96 ? -11.542 26.709 9.529 1.00 96.12 96 ALA A O 1
ATOM 731 N N . ALA A 1 97 ? -13.717 26.230 9.825 1.00 94.94 97 ALA A N 1
ATOM 732 C CA . ALA A 1 97 ? -13.741 25.111 8.891 1.00 94.94 97 ALA A CA 1
ATOM 733 C C . ALA A 1 97 ? -13.477 25.570 7.447 1.00 94.94 97 ALA A C 1
ATOM 735 O O . ALA A 1 97 ? -12.703 24.927 6.738 1.00 94.94 97 ALA A O 1
ATOM 736 N N . LEU A 1 98 ? -14.056 26.700 7.022 1.00 95.12 98 LEU A N 1
ATOM 737 C CA . LEU A 1 98 ? -13.814 27.277 5.696 1.00 95.12 98 LEU A CA 1
ATOM 738 C C . LEU A 1 98 ? -12.344 27.677 5.508 1.00 95.12 98 LEU A C 1
ATOM 740 O O . LEU A 1 98 ? -11.732 27.340 4.495 1.00 95.12 98 LEU A O 1
ATOM 744 N N . LEU A 1 99 ? -11.756 28.355 6.499 1.00 95.94 99 LEU A N 1
ATOM 745 C CA . LEU A 1 99 ? -10.336 28.719 6.473 1.00 95.94 99 LEU A CA 1
ATOM 746 C C . LEU A 1 99 ? -9.430 27.482 6.427 1.00 95.94 99 LEU A C 1
ATOM 748 O O . LEU A 1 99 ? -8.461 27.461 5.667 1.00 95.94 99 LEU A O 1
ATOM 752 N N . ALA A 1 100 ? -9.765 26.437 7.189 1.00 94.31 100 ALA A N 1
ATOM 753 C CA . ALA A 1 100 ? -9.032 25.176 7.170 1.00 94.31 100 ALA A CA 1
ATOM 754 C C . ALA A 1 100 ? -9.092 24.501 5.789 1.00 94.31 100 ALA A C 1
ATOM 756 O O . ALA A 1 100 ? -8.056 24.082 5.275 1.00 94.31 100 ALA A O 1
ATOM 757 N N . TRP A 1 101 ? -10.266 24.452 5.149 1.00 93.56 101 TRP A N 1
ATOM 758 C CA . TRP A 1 101 ? -10.399 23.917 3.790 1.00 93.56 101 TRP A CA 1
ATOM 759 C C . TRP A 1 101 ? -9.595 24.708 2.760 1.00 93.56 101 TRP A C 1
ATOM 761 O O . TRP A 1 101 ? -8.904 24.104 1.941 1.00 93.56 101 TRP A O 1
ATOM 771 N N . ASN A 1 102 ? -9.623 26.040 2.839 1.00 93.25 102 ASN A N 1
ATOM 772 C CA . ASN A 1 102 ? -8.831 26.896 1.955 1.00 93.25 102 ASN A CA 1
ATOM 773 C C . ASN A 1 102 ? -7.328 26.651 2.133 1.00 93.25 102 ASN A C 1
ATOM 775 O O . ASN A 1 102 ? -6.605 26.529 1.149 1.00 93.25 102 ASN A O 1
ATOM 779 N N . MET A 1 103 ? -6.857 26.520 3.377 1.00 90.56 103 MET A N 1
ATOM 780 C CA . MET A 1 103 ? -5.461 26.179 3.661 1.00 90.56 103 MET A CA 1
ATOM 781 C C . MET A 1 103 ? -5.078 24.829 3.043 1.00 90.56 103 MET A C 1
ATOM 783 O O . MET A 1 103 ? -4.044 24.735 2.386 1.00 90.56 103 MET A O 1
ATOM 787 N N . LEU A 1 104 ? -5.913 23.797 3.209 1.00 88.44 104 LEU A N 1
ATOM 788 C CA . LEU A 1 104 ? -5.662 22.484 2.608 1.00 88.44 104 LEU A CA 1
ATOM 789 C C . LEU A 1 104 ? -5.622 22.551 1.082 1.00 88.44 104 LEU A C 1
ATOM 791 O O . LEU A 1 104 ? -4.729 21.969 0.473 1.00 88.44 104 LEU A O 1
ATOM 795 N N . GLN A 1 105 ? -6.542 23.290 0.460 1.00 85.56 105 GLN A N 1
ATOM 796 C CA . GLN A 1 105 ? -6.541 23.472 -0.986 1.00 85.56 105 GLN A CA 1
ATOM 797 C C . GLN A 1 105 ? -5.245 24.138 -1.460 1.00 85.56 105 GLN A C 1
ATOM 799 O O . GLN A 1 105 ? -4.620 23.626 -2.389 1.00 85.56 105 GLN A O 1
ATOM 804 N N . THR A 1 106 ? -4.803 25.206 -0.791 1.00 85.94 106 THR A N 1
ATOM 805 C CA . THR A 1 106 ? -3.529 25.874 -1.092 1.00 85.94 106 THR A CA 1
ATOM 806 C C . THR A 1 106 ? -2.355 24.907 -0.976 1.00 85.94 106 THR A C 1
ATOM 808 O O . THR A 1 106 ? -1.592 24.783 -1.925 1.00 85.94 106 THR A O 1
ATOM 811 N N . LEU A 1 107 ? -2.258 24.143 0.118 1.00 82.00 107 LEU A N 1
ATOM 812 C CA . LEU A 1 107 ? -1.178 23.166 0.316 1.00 82.00 107 LEU A CA 1
ATOM 813 C C . LEU A 1 107 ? -1.160 22.054 -0.743 1.00 82.00 107 LEU A C 1
ATOM 815 O O . LEU A 1 107 ? -0.102 21.510 -1.029 1.00 82.00 107 LEU A O 1
ATOM 819 N N . THR A 1 108 ? -2.312 21.696 -1.320 1.00 74.81 108 THR A N 1
ATOM 820 C CA . THR A 1 108 ? -2.372 20.693 -2.403 1.00 74.81 108 THR A CA 1
ATOM 821 C C . THR A 1 108 ? -2.025 21.243 -3.785 1.00 74.81 108 THR A C 1
ATOM 823 O O . THR A 1 108 ? -1.786 20.456 -4.698 1.00 74.81 108 THR A O 1
ATOM 826 N N . LEU A 1 109 ? -2.066 22.565 -3.962 1.00 72.88 109 LEU A N 1
ATOM 827 C CA . LEU A 1 109 ? -1.779 23.240 -5.231 1.00 72.88 109 LEU A CA 1
ATOM 828 C C . LEU A 1 109 ? -0.384 23.872 -5.255 1.00 72.88 109 LEU A C 1
ATOM 830 O O . LEU A 1 109 ? 0.137 24.138 -6.333 1.00 72.88 109 LEU A O 1
ATOM 834 N N . ASP A 1 110 ? 0.189 24.132 -4.085 1.00 75.69 110 ASP A N 1
ATOM 835 C CA . ASP A 1 110 ? 1.512 24.714 -3.917 1.00 75.69 110 ASP A CA 1
ATOM 836 C C . ASP A 1 110 ? 2.597 23.632 -4.036 1.00 75.69 110 ASP A C 1
ATOM 838 O O . ASP A 1 110 ? 2.738 22.767 -3.170 1.00 75.69 110 ASP A O 1
ATOM 842 N N . GLU A 1 111 ? 3.370 23.682 -5.122 1.00 65.19 111 GLU A N 1
ATOM 843 C CA . GLU A 1 111 ? 4.480 22.758 -5.396 1.00 65.19 111 GLU A CA 1
ATOM 844 C C . GLU A 1 111 ? 5.636 22.901 -4.382 1.00 65.19 111 GLU A C 1
ATOM 846 O O . GLU A 1 111 ? 6.399 21.951 -4.157 1.00 65.19 111 GLU A O 1
ATOM 851 N N . ASP A 1 112 ? 5.733 24.059 -3.716 1.00 69.31 112 ASP A N 1
ATOM 852 C CA . ASP A 1 112 ? 6.739 24.350 -2.695 1.00 69.31 112 ASP A CA 1
ATOM 853 C C . ASP A 1 112 ? 6.276 23.981 -1.279 1.00 69.31 112 ASP A C 1
ATOM 855 O O . ASP A 1 112 ? 7.092 23.981 -0.348 1.00 69.31 112 ASP A O 1
ATOM 859 N N . ALA A 1 113 ? 5.007 23.586 -1.100 1.00 69.56 113 ALA A N 1
ATOM 860 C CA . ALA A 1 113 ? 4.484 23.177 0.196 1.00 69.56 113 ALA A CA 1
ATOM 861 C C . ALA A 1 113 ? 5.381 22.094 0.821 1.00 69.56 113 ALA A C 1
ATOM 863 O O . ALA A 1 113 ? 5.661 21.039 0.243 1.00 69.56 113 ALA A O 1
ATOM 864 N N . LEU A 1 114 ? 5.858 22.358 2.039 1.00 67.50 114 LEU A N 1
ATOM 865 C CA . LEU A 1 114 ? 6.684 21.429 2.809 1.00 67.50 114 LEU A CA 1
ATOM 866 C C . LEU A 1 114 ? 5.803 20.352 3.454 1.00 67.50 114 LEU A C 1
ATOM 868 O O . LEU A 1 114 ? 5.706 20.256 4.678 1.00 67.50 114 LEU A O 1
ATOM 872 N N . LEU A 1 115 ? 5.130 19.551 2.628 1.00 71.38 115 LEU A N 1
ATOM 873 C CA . LEU A 1 115 ? 4.481 18.337 3.101 1.00 71.38 115 LEU A CA 1
ATOM 874 C C . LEU A 1 115 ? 5.559 17.313 3.494 1.00 71.38 115 LEU A C 1
ATOM 876 O O . LEU A 1 115 ? 6.621 17.269 2.860 1.00 71.38 115 LEU A O 1
ATOM 880 N N . PRO A 1 116 ? 5.324 16.499 4.541 1.00 67.81 116 PRO A N 1
ATOM 881 C CA . PRO A 1 116 ? 6.246 15.434 4.900 1.00 67.81 116 PRO A CA 1
ATOM 882 C C . PRO A 1 116 ? 6.530 14.530 3.694 1.00 67.81 116 PRO A C 1
ATOM 884 O O . PRO A 1 116 ? 5.636 14.321 2.867 1.00 67.81 116 PRO A O 1
ATOM 887 N N . PRO A 1 117 ? 7.754 13.992 3.578 1.00 64.31 117 PRO A N 1
ATOM 888 C CA . PRO A 1 117 ? 8.078 13.072 2.500 1.00 64.31 117 PRO A CA 1
ATOM 889 C C . PRO A 1 117 ? 7.135 11.864 2.546 1.00 64.31 117 PRO A C 1
ATOM 891 O O . PRO A 1 117 ? 6.811 11.350 3.616 1.00 64.31 117 PRO A O 1
ATOM 894 N N . GLY A 1 118 ? 6.699 11.418 1.374 1.00 66.75 118 GLY A N 1
ATOM 895 C CA . GLY A 1 118 ? 5.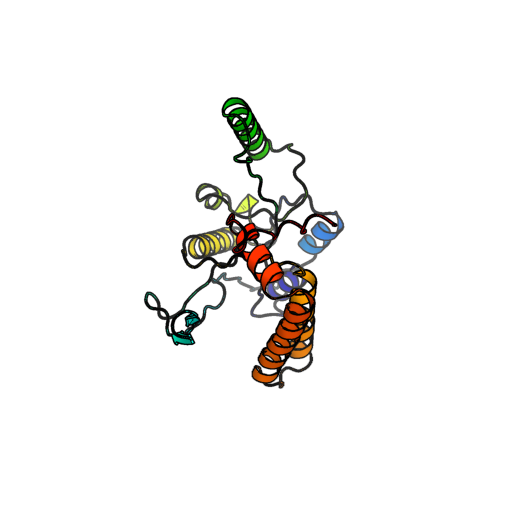807 10.279 1.205 1.00 66.75 118 GLY A CA 1
ATOM 896 C C . GLY A 1 118 ? 5.858 9.770 -0.229 1.00 66.75 118 GLY A C 1
ATOM 897 O O . GLY A 1 118 ? 6.557 10.338 -1.070 1.00 66.75 118 GLY A O 1
ATOM 898 N N . ILE A 1 119 ? 5.124 8.695 -0.501 1.00 71.38 119 ILE A N 1
ATOM 899 C CA . ILE A 1 119 ? 5.022 8.096 -1.833 1.00 71.38 119 ILE A CA 1
ATOM 900 C C . ILE A 1 119 ? 3.767 8.671 -2.503 1.00 71.38 119 ILE A C 1
ATOM 902 O O . ILE A 1 119 ? 2.658 8.335 -2.078 1.00 71.38 119 ILE A O 1
ATOM 906 N N . PRO A 1 120 ? 3.895 9.559 -3.508 1.00 74.56 120 PRO A N 1
ATOM 907 C CA . PRO A 1 120 ? 2.736 10.062 -4.217 1.00 74.56 120 PRO A CA 1
ATOM 908 C C . PRO A 1 120 ? 2.016 8.919 -4.925 1.00 74.56 120 PRO A C 1
ATOM 910 O O . PRO A 1 120 ? 2.625 8.044 -5.536 1.00 74.56 120 PRO A O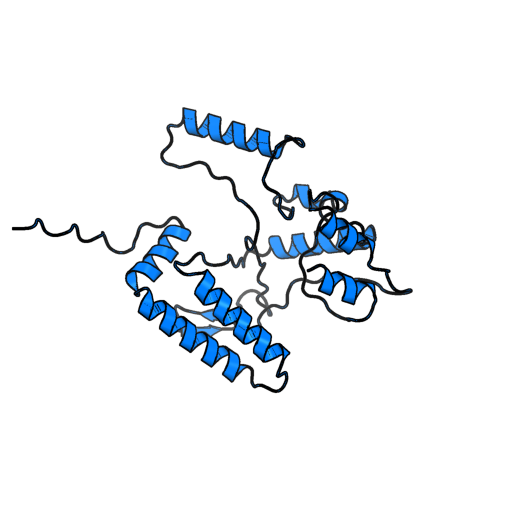 1
ATOM 913 N N . SER A 1 121 ? 0.695 8.958 -4.842 1.00 79.62 121 SER A N 1
ATOM 914 C CA . SER A 1 121 ? -0.218 8.004 -5.456 1.00 79.62 121 SER A CA 1
ATOM 915 C C . SER A 1 121 ? -1.397 8.795 -6.021 1.00 79.62 121 SER A C 1
ATOM 917 O O . SER A 1 121 ? -1.724 9.847 -5.460 1.00 79.62 121 SER A O 1
ATOM 919 N N . PRO A 1 122 ? -2.027 8.361 -7.127 1.00 84.31 122 PRO A N 1
ATOM 920 C CA . PRO A 1 122 ? -3.206 9.044 -7.643 1.00 84.31 122 PRO A CA 1
ATOM 921 C C . PRO A 1 122 ? -4.311 9.088 -6.583 1.00 84.31 122 PRO A C 1
ATOM 923 O O . PRO A 1 122 ? -4.752 8.055 -6.077 1.00 84.31 122 PRO A O 1
ATOM 926 N N . VAL A 1 123 ? -4.776 10.299 -6.273 1.00 82.06 123 VAL A N 1
ATOM 927 C CA . VAL A 1 123 ? -5.891 10.542 -5.340 1.00 82.06 123 VAL A CA 1
ATOM 928 C C . VAL A 1 123 ? -7.133 11.074 -6.059 1.00 82.06 123 VAL A C 1
ATOM 930 O O . VAL A 1 123 ? -8.211 11.146 -5.468 1.00 82.06 123 VAL A O 1
ATOM 933 N N . ARG A 1 124 ? -7.003 11.440 -7.342 1.00 84.81 124 ARG A N 1
ATOM 934 C CA . ARG A 1 124 ? -8.082 11.917 -8.220 1.00 84.81 124 ARG A CA 1
ATOM 935 C C . ARG A 1 124 ? -8.004 11.241 -9.589 1.00 84.81 124 ARG A C 1
ATOM 937 O O . ARG A 1 124 ? -6.927 10.920 -10.075 1.00 84.81 124 ARG A O 1
ATOM 944 N N . GLU A 1 125 ? -9.138 11.124 -10.276 1.00 88.31 125 GLU A N 1
ATOM 945 C CA . GLU A 1 125 ? -9.186 10.631 -11.668 1.00 88.31 125 GLU A CA 1
ATOM 946 C C . GLU A 1 125 ? -8.336 11.487 -12.623 1.00 88.31 125 GLU A C 1
ATOM 948 O O . GLU A 1 125 ? -7.687 10.965 -13.524 1.00 88.31 125 GLU A O 1
ATOM 953 N N . SER A 1 126 ? -8.264 12.802 -12.388 1.00 88.56 126 SER A N 1
ATOM 954 C CA . SER A 1 126 ? -7.409 13.714 -13.158 1.00 88.56 126 SER A CA 1
ATOM 955 C C . SER A 1 126 ? -5.913 13.452 -12.986 1.00 88.56 126 SER A C 1
ATOM 957 O O . SER A 1 126 ? -5.122 13.925 -13.791 1.00 88.56 126 SER A O 1
ATOM 959 N N . ASP A 1 127 ? -5.503 12.733 -11.940 1.00 87.19 127 ASP A N 1
ATOM 960 C CA . ASP A 1 127 ? -4.100 12.374 -11.737 1.00 87.19 127 ASP A CA 1
ATOM 961 C C . ASP A 1 127 ? -3.669 11.267 -12.704 1.00 87.19 127 ASP A C 1
ATOM 963 O O . ASP A 1 127 ? -2.498 11.188 -13.072 1.00 87.19 127 ASP A O 1
ATOM 967 N N . LEU A 1 128 ? -4.625 10.470 -13.200 1.00 90.38 128 LEU A N 1
ATOM 968 C CA . LEU A 1 128 ? -4.352 9.361 -14.111 1.00 90.38 128 LEU A CA 1
ATOM 969 C C . LEU A 1 128 ? -3.847 9.809 -15.494 1.00 90.38 128 LEU A C 1
ATOM 971 O O . LEU A 1 128 ? -3.387 8.983 -16.278 1.00 90.38 128 LEU A O 1
ATOM 975 N N . THR A 1 129 ? -3.923 11.107 -15.803 1.00 90.69 129 THR A N 1
ATOM 976 C CA . THR A 1 129 ? -3.438 11.684 -17.065 1.00 90.69 129 THR A CA 1
ATOM 977 C C . THR A 1 129 ? -1.967 12.097 -17.023 1.00 90.69 129 THR A C 1
ATOM 979 O O . THR A 1 129 ? -1.453 12.542 -18.047 1.00 90.69 129 THR A O 1
ATOM 982 N N . ARG A 1 130 ? -1.294 11.953 -15.869 1.00 87.75 130 ARG A N 1
ATOM 983 C CA . ARG A 1 130 ? 0.087 12.419 -15.629 1.00 87.75 130 ARG A CA 1
ATOM 984 C C . ARG A 1 130 ? 1.034 11.277 -15.207 1.00 87.75 130 ARG A C 1
ATOM 986 O O . ARG A 1 130 ? 1.601 11.317 -14.109 1.00 87.75 130 ARG A O 1
ATOM 993 N N . PRO A 1 131 ? 1.193 10.217 -16.027 1.00 89.44 131 PRO A N 1
ATOM 994 C CA . PRO A 1 131 ? 2.033 9.055 -15.705 1.00 89.44 131 PRO A CA 1
ATOM 995 C C . PRO A 1 131 ? 3.491 9.394 -15.402 1.00 89.44 131 PRO A C 1
ATOM 997 O O . PRO A 1 131 ? 4.127 8.724 -14.597 1.00 89.44 131 PRO A O 1
ATOM 1000 N N . GLU A 1 132 ? 4.028 10.448 -16.000 1.00 85.75 132 GLU A N 1
ATOM 1001 C CA . GLU A 1 132 ? 5.386 10.932 -15.772 1.00 85.75 132 GLU A CA 1
ATOM 1002 C C . GLU A 1 132 ? 5.641 11.431 -14.342 1.00 85.75 132 GLU A C 1
ATOM 1004 O O . GLU A 1 132 ? 6.776 11.354 -13.876 1.00 85.75 132 GLU A O 1
ATOM 1009 N N . LEU A 1 133 ? 4.602 11.897 -13.639 1.00 82.62 133 LEU A N 1
ATOM 1010 C CA . LEU A 1 133 ? 4.712 12.373 -12.256 1.00 82.62 133 LEU A CA 1
ATOM 1011 C C . LEU A 1 133 ? 4.500 11.258 -11.228 1.00 82.62 133 LEU A C 1
ATOM 1013 O O . LEU A 1 133 ? 4.993 11.359 -10.107 1.00 82.62 133 LEU A O 1
ATOM 1017 N N . LEU A 1 134 ? 3.755 10.213 -11.599 1.00 85.69 134 LEU A N 1
ATOM 1018 C CA . LEU A 1 134 ? 3.263 9.174 -10.683 1.00 85.69 134 LEU A CA 1
ATOM 1019 C C . LEU A 1 134 ? 3.915 7.804 -10.887 1.00 85.69 134 LEU A C 1
ATOM 1021 O O . LEU A 1 134 ? 3.688 6.892 -10.094 1.00 85.69 134 LEU A O 1
ATOM 1025 N N . ALA A 1 135 ? 4.751 7.667 -11.912 1.00 87.44 135 ALA A N 1
ATOM 1026 C CA . ALA A 1 135 ? 5.564 6.489 -12.149 1.00 87.44 135 ALA A CA 1
ATOM 1027 C C . ALA A 1 135 ? 7.062 6.804 -12.047 1.00 87.44 135 ALA A C 1
ATOM 1029 O O . ALA A 1 135 ? 7.515 7.940 -12.244 1.00 87.44 135 ALA A O 1
ATOM 1030 N N . GLY A 1 136 ? 7.841 5.783 -11.704 1.00 83.62 136 GLY A N 1
ATOM 1031 C CA . GLY A 1 136 ? 9.283 5.879 -11.558 1.00 83.62 136 GLY A CA 1
ATOM 1032 C C . GLY A 1 136 ? 9.997 5.991 -12.907 1.00 83.62 136 GLY A C 1
ATOM 1033 O O . GLY A 1 136 ? 9.515 5.485 -13.928 1.00 83.62 136 GLY A O 1
ATOM 1034 N N . PRO A 1 137 ? 11.196 6.595 -12.932 1.00 81.38 137 PRO A N 1
ATOM 1035 C CA . PRO A 1 137 ? 11.891 6.928 -14.175 1.00 81.38 137 PRO A CA 1
ATOM 1036 C C . PRO A 1 137 ? 12.380 5.688 -14.938 1.00 81.38 137 PRO A C 1
ATOM 1038 O O . PRO A 1 137 ? 12.565 5.750 -16.150 1.00 81.38 137 PRO A O 1
ATOM 1041 N N . ALA A 1 138 ? 12.540 4.556 -14.245 1.00 83.88 138 ALA A N 1
ATOM 1042 C CA . ALA A 1 138 ? 12.985 3.286 -14.823 1.00 83.88 138 ALA A CA 1
ATOM 1043 C C . ALA A 1 138 ? 11.919 2.558 -15.670 1.00 83.88 138 ALA A C 1
ATOM 1045 O O . ALA A 1 138 ? 12.243 1.569 -16.331 1.00 83.88 138 ALA A O 1
ATOM 1046 N N . LEU A 1 139 ? 10.658 3.008 -15.628 1.00 88.38 139 LEU A N 1
ATOM 1047 C CA . LEU A 1 139 ? 9.625 2.524 -16.544 1.00 88.38 139 LEU A CA 1
ATOM 1048 C C . LEU A 1 139 ? 9.712 3.274 -17.872 1.00 88.38 139 LEU A C 1
ATOM 1050 O O . LEU A 1 139 ? 9.907 4.495 -17.893 1.00 88.38 139 LEU A O 1
ATOM 1054 N N . GLU A 1 140 ? 9.513 2.556 -18.968 1.00 90.56 140 GLU A N 1
ATOM 1055 C CA . GLU A 1 140 ? 9.348 3.139 -20.295 1.00 90.56 140 GLU A CA 1
ATOM 1056 C C . GLU A 1 140 ? 8.022 3.915 -20.385 1.00 90.56 140 GLU A C 1
ATOM 1058 O O . GLU A 1 140 ? 7.079 3.616 -19.650 1.00 90.56 140 GLU A O 1
ATOM 1063 N N . PRO A 1 141 ? 7.890 4.912 -21.280 1.00 90.81 141 PRO A N 1
ATOM 1064 C CA . PRO A 1 141 ? 6.681 5.735 -21.358 1.00 90.81 141 PRO A CA 1
ATOM 1065 C C . PRO A 1 141 ? 5.376 4.936 -21.488 1.00 90.81 141 PRO A C 1
ATOM 1067 O O . PRO A 1 141 ? 4.381 5.291 -20.858 1.00 90.81 141 PRO A O 1
ATOM 1070 N N . ILE A 1 142 ? 5.388 3.844 -22.261 1.00 93.38 142 ILE A N 1
ATOM 1071 C CA . ILE A 1 142 ? 4.212 2.985 -22.442 1.00 93.38 142 ILE A CA 1
ATOM 1072 C C . ILE A 1 142 ? 3.855 2.236 -21.151 1.00 93.38 142 ILE A C 1
ATOM 1074 O O . ILE A 1 142 ? 2.701 2.249 -20.730 1.00 93.38 142 ILE A O 1
ATOM 1078 N N . GLU A 1 143 ? 4.861 1.705 -20.454 1.00 93.56 143 GLU A N 1
ATOM 1079 C CA . GLU A 1 143 ? 4.719 0.994 -19.180 1.00 93.56 143 GLU A CA 1
ATOM 1080 C C . GLU A 1 143 ? 4.165 1.903 -18.081 1.00 93.56 143 GLU A C 1
ATOM 1082 O O . GLU A 1 143 ? 3.338 1.475 -17.282 1.00 93.56 143 GLU A O 1
ATOM 1087 N N . ARG A 1 144 ? 4.565 3.183 -18.050 1.00 92.25 144 ARG A N 1
ATOM 1088 C CA . ARG A 1 144 ? 4.002 4.158 -17.097 1.00 92.25 144 ARG A CA 1
ATOM 1089 C C . ARG A 1 144 ? 2.503 4.348 -17.319 1.00 92.25 144 ARG A C 1
ATOM 1091 O O . ARG A 1 144 ? 1.742 4.409 -16.355 1.00 92.25 144 ARG A O 1
ATOM 1098 N N . GLY A 1 145 ? 2.083 4.427 -18.583 1.00 92.94 145 GLY A N 1
ATOM 1099 C CA . GLY A 1 145 ? 0.671 4.505 -18.952 1.00 92.94 145 GLY A CA 1
ATOM 1100 C C . GLY A 1 145 ? -0.102 3.247 -18.550 1.00 92.94 145 GLY A C 1
ATOM 1101 O O . GLY A 1 145 ? -1.175 3.349 -17.958 1.00 92.94 145 GLY A O 1
ATOM 1102 N N . GLU A 1 146 ? 0.456 2.062 -18.807 1.00 94.44 146 GLU A N 1
ATOM 1103 C CA . GLU A 1 146 ? -0.147 0.780 -18.421 1.00 94.44 146 GLU A CA 1
ATOM 1104 C C . GLU A 1 146 ? -0.251 0.603 -16.903 1.00 94.44 146 GLU A C 1
ATOM 1106 O O . GLU A 1 146 ? -1.286 0.149 -16.399 1.00 94.44 146 GLU A O 1
ATOM 1111 N N . TYR A 1 147 ? 0.785 1.008 -16.166 1.00 92.69 147 TYR A N 1
ATOM 1112 C CA . TYR A 1 147 ? 0.788 1.036 -14.708 1.00 92.69 147 TYR A CA 1
ATOM 1113 C C . TYR A 1 147 ? -0.351 1.917 -14.179 1.00 92.69 147 TYR A C 1
ATOM 1115 O O . TYR A 1 147 ? -1.210 1.425 -13.443 1.00 92.69 147 TYR A O 1
ATOM 1123 N N . LEU A 1 148 ? -0.438 3.184 -14.609 1.00 92.94 148 LEU A N 1
ATOM 1124 C CA . LEU A 1 148 ? -1.507 4.091 -14.168 1.00 92.94 148 LEU A CA 1
ATOM 1125 C C . LEU A 1 148 ? -2.898 3.605 -14.583 1.00 92.94 148 LEU A C 1
ATOM 1127 O O . LEU A 1 148 ? -3.841 3.708 -13.798 1.00 92.94 148 LEU A O 1
ATOM 1131 N N . ALA A 1 149 ? -3.043 3.040 -15.784 1.00 93.31 149 ALA A N 1
ATOM 1132 C CA . ALA A 1 149 ? -4.308 2.458 -16.223 1.00 93.31 149 ALA A CA 1
ATOM 1133 C C . ALA A 1 149 ? -4.737 1.296 -15.313 1.00 93.31 149 ALA A C 1
ATOM 1135 O O . ALA A 1 149 ? -5.917 1.173 -14.980 1.00 93.31 149 ALA A O 1
ATOM 1136 N N . THR A 1 150 ? -3.784 0.468 -14.881 1.00 92.69 150 THR A N 1
ATOM 1137 C CA . THR A 1 150 ? -4.018 -0.652 -13.960 1.00 92.69 150 THR A CA 1
ATOM 1138 C C . THR A 1 150 ? -4.378 -0.169 -12.559 1.00 92.69 150 THR A C 1
ATOM 1140 O O . THR A 1 150 ? -5.360 -0.644 -11.988 1.00 92.69 150 THR A O 1
ATOM 1143 N N . VAL A 1 151 ? -3.663 0.831 -12.035 1.00 90.62 151 VAL A N 1
ATOM 1144 C CA . VAL A 1 151 ? -4.011 1.486 -10.764 1.00 90.62 151 VAL A CA 1
ATOM 1145 C C . VAL A 1 151 ? -5.415 2.087 -10.833 1.00 90.62 151 VAL A C 1
ATOM 1147 O O . VAL A 1 151 ? -6.219 1.862 -9.934 1.00 90.62 151 VAL A O 1
ATOM 1150 N N . GLY A 1 152 ? -5.755 2.777 -11.924 1.00 91.19 152 GLY A N 1
ATOM 1151 C CA . GLY A 1 152 ? -7.083 3.350 -12.129 1.00 91.19 152 GLY A CA 1
ATOM 1152 C C . GLY A 1 152 ? -8.201 2.304 -12.161 1.00 91.19 152 GLY A C 1
ATOM 1153 O O . GLY A 1 152 ? -9.260 2.532 -11.584 1.00 91.19 152 GLY A O 1
ATOM 1154 N N . ARG A 1 153 ? -7.989 1.139 -12.794 1.00 90.12 153 ARG A N 1
ATOM 1155 C CA . ARG A 1 153 ? -8.966 0.032 -12.742 1.00 90.12 153 ARG A CA 1
ATOM 1156 C C . ARG A 1 153 ? -9.139 -0.501 -11.319 1.00 90.12 153 ARG A C 1
ATOM 1158 O O . ARG A 1 153 ? -10.275 -0.592 -10.859 1.00 90.12 153 ARG A O 1
ATOM 1165 N N . SER A 1 154 ? -8.031 -0.732 -10.612 1.00 89.06 154 SER A N 1
ATOM 1166 C CA . SER A 1 154 ? -8.038 -1.173 -9.213 1.00 89.06 154 SER A CA 1
ATOM 1167 C C . SER A 1 154 ? -8.795 -0.190 -8.310 1.00 89.06 154 SER A C 1
ATOM 1169 O O . SER A 1 154 ? -9.724 -0.583 -7.614 1.00 89.06 154 SER A O 1
ATOM 1171 N N . LEU A 1 155 ? -8.493 1.112 -8.381 1.00 87.00 155 LEU A N 1
ATOM 1172 C CA . LEU A 1 155 ? -9.120 2.138 -7.533 1.00 87.00 155 LEU A CA 1
ATOM 1173 C C . LEU A 1 155 ? -10.604 2.390 -7.839 1.00 87.00 155 LEU A C 1
ATOM 1175 O O . LEU A 1 155 ? -11.332 2.880 -6.977 1.00 87.00 155 LEU A O 1
ATOM 1179 N N . ARG A 1 156 ? -11.078 2.053 -9.045 1.00 87.69 156 ARG A N 1
ATOM 1180 C CA . ARG A 1 156 ? -12.512 2.103 -9.384 1.00 87.69 156 ARG A CA 1
ATOM 1181 C C . ARG A 1 156 ? -13.294 0.928 -8.800 1.00 87.69 156 ARG A C 1
ATOM 1183 O O . ARG A 1 156 ? -14.525 0.989 -8.755 1.00 87.69 156 ARG A O 1
ATOM 1190 N N . ASN A 1 157 ? -12.613 -0.122 -8.342 1.00 84.00 157 ASN A N 1
ATOM 1191 C CA . ASN A 1 157 ? -13.255 -1.201 -7.612 1.00 84.00 157 ASN A CA 1
ATOM 1192 C C . ASN A 1 157 ? -13.720 -0.693 -6.236 1.00 84.00 157 ASN A C 1
ATOM 1194 O O . ASN A 1 157 ? -12.947 -0.165 -5.442 1.00 84.00 157 ASN A O 1
ATOM 1198 N N . ARG A 1 158 ? -15.011 -0.871 -5.942 1.00 77.25 158 ARG A N 1
ATOM 1199 C CA . ARG A 1 158 ? -15.631 -0.453 -4.674 1.00 77.25 158 ARG A CA 1
ATOM 1200 C C . ARG A 1 158 ? -15.286 -1.366 -3.498 1.00 77.25 158 ARG A C 1
ATOM 1202 O O . ARG A 1 158 ? -15.586 -1.025 -2.355 1.00 77.25 158 ARG A O 1
ATOM 1209 N N . GLN A 1 159 ? -14.674 -2.514 -3.767 1.00 76.94 159 GLN A N 1
ATOM 1210 C CA . GLN A 1 159 ? -14.168 -3.439 -2.762 1.00 76.94 159 GLN A CA 1
ATOM 1211 C C . GLN A 1 159 ? -12.811 -2.936 -2.263 1.00 76.94 159 GLN A C 1
ATOM 1213 O O . GLN A 1 159 ? -11.745 -3.397 -2.672 1.00 76.94 159 GLN A O 1
ATOM 1218 N N . LEU A 1 160 ? -12.873 -1.933 -1.391 1.00 71.81 160 LEU A N 1
ATOM 1219 C CA . LEU A 1 160 ? -11.704 -1.339 -0.758 1.00 71.81 160 LEU A CA 1
ATOM 1220 C C . LEU A 1 160 ? -11.416 -2.059 0.556 1.00 71.81 160 LEU A C 1
ATOM 1222 O O . LEU A 1 160 ? -12.312 -2.231 1.386 1.00 71.81 160 LEU A O 1
ATOM 1226 N N . VAL A 1 161 ? -10.156 -2.426 0.770 1.00 72.31 161 VAL A N 1
ATOM 1227 C CA . VAL A 1 161 ? -9.668 -2.757 2.109 1.00 72.31 161 VAL A CA 1
ATOM 1228 C C . VAL A 1 161 ? -8.743 -1.642 2.545 1.00 72.31 161 VAL A C 1
ATOM 1230 O O . VAL A 1 161 ? -7.704 -1.385 1.937 1.00 72.31 161 VAL A O 1
ATOM 1233 N N . LEU A 1 162 ? -9.171 -0.980 3.613 1.00 67.62 162 LEU A N 1
ATOM 1234 C CA . LEU A 1 162 ? -8.323 -0.118 4.410 1.00 67.62 162 LEU A CA 1
ATOM 1235 C C . LEU A 1 162 ? -7.654 -0.985 5.467 1.00 67.62 162 LEU A C 1
ATOM 1237 O O . LEU A 1 162 ? -8.284 -1.872 6.053 1.00 67.62 162 LEU A O 1
ATOM 1241 N N . GLU A 1 163 ? -6.384 -0.716 5.732 1.00 72.00 163 GLU A N 1
ATOM 1242 C CA . GLU A 1 163 ? -5.744 -1.298 6.897 1.00 72.00 163 GLU A CA 1
ATOM 1243 C C . GLU A 1 163 ? -6.484 -0.835 8.161 1.00 72.00 163 GLU A C 1
ATOM 1245 O O . GLU A 1 163 ? -6.640 0.361 8.399 1.00 72.00 163 GLU A O 1
ATOM 1250 N N . MET A 1 164 ? -6.980 -1.778 8.967 1.00 70.12 164 MET A N 1
ATOM 1251 C CA . MET A 1 164 ? -7.780 -1.449 10.144 1.00 70.12 164 MET A CA 1
ATOM 1252 C C . MET A 1 164 ? -6.880 -0.863 11.247 1.00 70.12 164 MET A C 1
ATOM 1254 O O . MET A 1 164 ? -6.066 -1.601 11.814 1.00 70.12 164 MET A O 1
ATOM 1258 N N . PRO A 1 165 ? -7.030 0.422 11.626 1.00 75.12 165 PRO A N 1
ATOM 1259 C CA . PRO A 1 165 ? -6.213 1.011 12.676 1.00 75.12 165 PRO A CA 1
ATOM 1260 C C . PRO A 1 165 ? -6.756 0.536 14.024 1.00 75.12 165 PRO A C 1
ATOM 1262 O O . PRO A 1 165 ? -7.758 1.050 14.526 1.00 75.12 165 PRO A O 1
ATOM 1265 N N . VAL A 1 166 ? -6.125 -0.485 14.598 1.00 85.25 166 VAL A N 1
ATOM 1266 C CA . VAL A 1 166 ? -6.471 -1.015 15.924 1.00 85.25 166 VAL A CA 1
ATOM 1267 C C . VAL A 1 166 ? -5.427 -0.634 16.958 1.00 85.25 166 VAL A C 1
ATOM 1269 O O . VAL A 1 166 ? -4.240 -0.480 16.656 1.00 85.25 166 VAL A O 1
ATOM 1272 N N . ILE A 1 167 ? -5.854 -0.519 18.214 1.00 89.00 167 ILE A N 1
ATOM 1273 C CA . ILE A 1 167 ? -4.914 -0.372 19.325 1.00 89.00 167 ILE A CA 1
ATOM 1274 C C . ILE A 1 167 ? -3.931 -1.555 19.338 1.00 89.00 167 ILE A C 1
ATOM 1276 O O . ILE A 1 167 ? -4.322 -2.713 19.203 1.00 89.00 167 ILE A O 1
ATOM 1280 N N . GLY A 1 168 ? -2.636 -1.261 19.469 1.00 88.75 168 GLY A N 1
ATOM 1281 C CA . GLY A 1 168 ? -1.589 -2.284 19.422 1.00 88.75 168 GLY A CA 1
ATOM 1282 C C . GLY A 1 168 ? -1.279 -2.829 18.022 1.00 88.75 168 GLY A C 1
ATOM 1283 O O . GLY A 1 168 ? -0.633 -3.872 17.941 1.00 88.75 168 GLY A O 1
ATOM 1284 N N . ARG A 1 169 ? -1.699 -2.143 16.943 1.00 87.56 169 ARG A N 1
ATOM 1285 C CA . ARG A 1 169 ? -1.429 -2.480 15.526 1.00 87.56 169 ARG A CA 1
ATOM 1286 C C . ARG A 1 169 ? -0.034 -3.056 15.280 1.00 87.56 169 ARG A C 1
ATOM 1288 O O . ARG A 1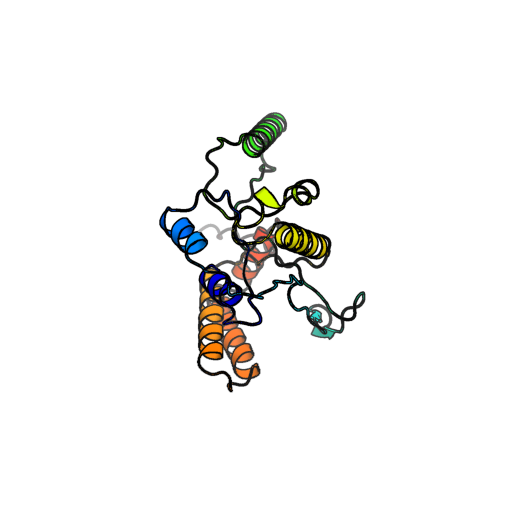 169 ? 0.087 -4.109 14.665 1.00 87.56 169 ARG A O 1
ATOM 1295 N N . GLU A 1 170 ? 1.007 -2.404 15.788 1.00 89.62 170 GLU A N 1
ATOM 1296 C CA . GLU A 1 170 ? 2.401 -2.824 15.584 1.00 89.62 170 GLU A CA 1
ATOM 1297 C C . GLU A 1 170 ? 2.665 -4.263 16.043 1.00 89.62 170 GLU A C 1
ATOM 1299 O O . GLU A 1 170 ? 3.396 -4.995 15.382 1.00 89.62 170 GLU A O 1
ATOM 1304 N N . LYS A 1 171 ? 2.014 -4.715 17.123 1.00 92.75 171 LYS A N 1
ATOM 1305 C CA . LYS A 1 171 ? 2.135 -6.097 17.607 1.00 92.75 171 LYS A CA 1
ATOM 1306 C C . LYS A 1 171 ? 1.487 -7.089 16.644 1.00 92.75 171 LYS A C 1
ATOM 1308 O O . LYS A 1 171 ? 2.052 -8.146 16.386 1.00 92.75 171 LYS A O 1
ATOM 1313 N N . PHE A 1 172 ? 0.315 -6.755 16.102 1.00 91.25 172 PHE A N 1
ATOM 1314 C CA . PHE A 1 172 ? -0.365 -7.596 15.112 1.00 91.25 172 PHE A CA 1
ATOM 1315 C C . PHE A 1 172 ? 0.452 -7.704 13.820 1.00 91.25 172 PHE A C 1
ATOM 1317 O O . PHE A 1 172 ? 0.599 -8.804 13.284 1.00 91.25 172 PHE A O 1
ATOM 1324 N N . LEU A 1 173 ? 1.020 -6.582 13.364 1.00 89.19 173 LEU A N 1
ATOM 1325 C CA . LEU A 1 173 ? 1.899 -6.536 12.197 1.00 89.19 173 LEU A CA 1
ATOM 1326 C C . LEU A 1 173 ? 3.195 -7.312 12.420 1.00 89.19 173 LEU A C 1
ATOM 1328 O O . LEU A 1 173 ? 3.590 -8.066 11.540 1.00 89.19 173 LEU A O 1
ATOM 1332 N N . ALA A 1 174 ? 3.826 -7.196 13.590 1.00 91.94 174 ALA A N 1
ATOM 1333 C CA . ALA A 1 174 ? 5.027 -7.966 13.913 1.00 91.94 174 ALA A CA 1
ATOM 1334 C C . ALA A 1 174 ? 4.778 -9.478 13.791 1.00 91.94 174 ALA A C 1
ATOM 1336 O O . ALA A 1 174 ? 5.570 -10.185 13.173 1.00 91.94 174 ALA A O 1
ATOM 1337 N N . VAL A 1 175 ? 3.630 -9.961 14.282 1.00 93.94 175 VAL A N 1
ATOM 1338 C CA . VAL A 1 175 ? 3.227 -11.369 14.143 1.00 93.94 175 VAL A CA 1
ATOM 1339 C C . VAL A 1 175 ? 3.064 -11.784 12.678 1.00 93.94 175 VAL A C 1
ATOM 1341 O O . VAL A 1 175 ? 3.501 -12.875 12.313 1.00 93.94 175 VAL A O 1
ATOM 1344 N N . LEU A 1 176 ? 2.450 -10.942 11.839 1.00 90.50 176 LEU A N 1
ATOM 1345 C CA . LEU A 1 176 ? 2.336 -11.219 10.402 1.00 90.50 176 LEU A CA 1
ATOM 1346 C C . LEU A 1 176 ? 3.705 -11.243 9.724 1.00 90.50 176 LEU A C 1
ATOM 1348 O O . LEU A 1 176 ? 3.984 -12.166 8.966 1.00 90.50 176 LEU A O 1
ATOM 1352 N N . THR A 1 177 ? 4.563 -10.266 10.016 1.00 90.81 177 THR A N 1
ATOM 1353 C CA . THR A 1 177 ? 5.919 -10.180 9.463 1.00 90.81 177 THR A CA 1
ATOM 1354 C C . THR A 1 177 ? 6.736 -11.419 9.811 1.00 90.81 177 THR A C 1
ATOM 1356 O O . THR A 1 177 ? 7.319 -12.027 8.916 1.00 90.81 177 THR A O 1
ATOM 1359 N N . GLU A 1 178 ? 6.731 -11.842 11.079 1.00 90.94 178 GLU A N 1
ATOM 1360 C CA . GLU A 1 178 ? 7.390 -13.079 11.517 1.00 90.94 178 GLU A CA 1
ATOM 1361 C C . GLU A 1 178 ? 6.868 -14.295 10.749 1.00 90.94 178 GLU A C 1
ATOM 1363 O O . GLU A 1 178 ? 7.648 -15.122 10.278 1.00 90.94 178 GLU A O 1
ATOM 1368 N N . ALA A 1 179 ? 5.546 -14.408 10.609 1.00 89.75 179 ALA A N 1
ATOM 1369 C CA . ALA A 1 179 ? 4.936 -15.533 9.920 1.00 89.75 179 ALA A CA 1
ATOM 1370 C C . ALA A 1 179 ? 5.309 -15.542 8.428 1.00 89.75 179 ALA A C 1
ATOM 1372 O O . ALA A 1 179 ? 5.609 -16.601 7.878 1.00 89.75 179 ALA A O 1
ATOM 1373 N N . VAL A 1 180 ? 5.327 -14.376 7.766 1.00 88.75 180 VAL A N 1
ATOM 1374 C CA . VAL A 1 180 ? 5.705 -14.258 6.346 1.00 88.75 180 VAL A CA 1
ATOM 1375 C C . VAL A 1 180 ? 7.172 -14.631 6.164 1.00 88.75 180 VAL A C 1
ATOM 1377 O O . VAL A 1 180 ? 7.495 -15.413 5.276 1.00 88.75 180 VAL A O 1
ATOM 1380 N N . GLN A 1 181 ? 8.054 -14.150 7.043 1.00 89.56 181 GLN A N 1
ATOM 1381 C CA . GLN A 1 181 ? 9.469 -14.525 7.035 1.00 89.56 181 GLN A CA 1
ATOM 1382 C C . GLN A 1 181 ? 9.665 -16.036 7.216 1.00 89.56 181 GLN A C 1
ATOM 1384 O O . GLN A 1 181 ? 10.481 -16.633 6.517 1.00 89.56 181 GLN A O 1
ATOM 1389 N N . GLN A 1 182 ? 8.895 -16.671 8.104 1.00 88.12 182 GLN A N 1
ATOM 1390 C CA . GLN A 1 182 ? 8.925 -18.125 8.282 1.00 88.12 182 GLN A CA 1
ATOM 1391 C C . GLN A 1 182 ? 8.451 -18.871 7.034 1.00 88.12 182 GLN A C 1
ATOM 1393 O O . GLN A 1 182 ? 9.112 -19.819 6.620 1.00 88.12 182 GLN A O 1
ATOM 1398 N N . GLY A 1 183 ? 7.352 -18.430 6.415 1.00 87.75 183 GLY A N 1
ATOM 1399 C CA . GLY A 1 183 ? 6.845 -19.025 5.175 1.00 87.75 183 GLY A CA 1
ATOM 1400 C C . GLY A 1 183 ? 7.841 -18.910 4.019 1.00 87.75 183 GLY A C 1
ATOM 1401 O O . GLY A 1 183 ? 8.033 -19.864 3.274 1.00 87.75 183 GLY A O 1
ATOM 1402 N N . LEU A 1 184 ? 8.543 -17.777 3.913 1.00 86.19 184 LEU A N 1
ATOM 1403 C CA . LEU A 1 184 ? 9.608 -17.588 2.923 1.00 86.19 184 LEU A CA 1
ATOM 1404 C C . LEU A 1 184 ? 10.837 -18.467 3.205 1.00 86.19 184 LEU A C 1
ATOM 1406 O O . LEU A 1 184 ? 11.464 -18.957 2.271 1.00 86.19 184 LEU A O 1
ATOM 1410 N N . ALA A 1 185 ? 11.182 -18.681 4.478 1.00 89.00 185 ALA A N 1
ATOM 1411 C CA . ALA A 1 185 ? 12.301 -19.537 4.874 1.00 89.00 185 ALA A CA 1
ATOM 1412 C C . ALA A 1 185 ? 11.986 -21.041 4.769 1.00 89.00 185 ALA A C 1
ATOM 1414 O O . ALA A 1 185 ? 12.907 -21.853 4.678 1.00 89.00 185 ALA A O 1
ATOM 1415 N N . GLN A 1 186 ? 10.705 -21.420 4.810 1.00 90.25 186 GLN A N 1
ATOM 1416 C CA . GLN A 1 186 ? 10.234 -22.807 4.784 1.00 90.25 186 GLN A CA 1
ATOM 1417 C C . GLN A 1 186 ? 9.081 -22.963 3.777 1.00 90.25 186 GLN A C 1
ATOM 1419 O O . GLN A 1 186 ? 7.924 -23.074 4.188 1.00 90.25 186 GLN A O 1
ATOM 1424 N N . PRO A 1 187 ? 9.374 -23.001 2.463 1.00 84.31 187 PRO A N 1
ATOM 1425 C CA . PRO A 1 187 ? 8.345 -23.022 1.418 1.00 84.31 187 PRO A CA 1
ATOM 1426 C C . PRO A 1 187 ? 7.403 -24.233 1.483 1.00 84.31 187 PRO A C 1
ATOM 1428 O O . PRO A 1 187 ? 6.258 -24.146 1.049 1.00 84.31 187 PRO A O 1
ATOM 1431 N N . ASP A 1 188 ? 7.870 -25.348 2.052 1.00 88.88 188 ASP A N 1
ATOM 1432 C CA . ASP A 1 188 ? 7.098 -26.589 2.186 1.00 88.88 188 ASP A CA 1
ATOM 1433 C C . ASP A 1 188 ? 6.156 -26.595 3.405 1.00 88.88 188 ASP A C 1
ATOM 1435 O O . ASP A 1 188 ? 5.405 -27.553 3.615 1.00 88.88 188 ASP A O 1
ATOM 1439 N N . LEU A 1 189 ? 6.189 -25.551 4.243 1.00 83.62 189 LEU A N 1
ATOM 1440 C CA . LEU A 1 189 ? 5.318 -25.458 5.410 1.00 83.62 189 LEU A CA 1
ATOM 1441 C C . LEU A 1 189 ? 3.853 -25.310 4.952 1.00 83.62 189 LEU A C 1
ATOM 1443 O O . LEU A 1 189 ? 3.537 -24.388 4.196 1.00 83.62 189 LEU A O 1
ATOM 1447 N N . PRO A 1 190 ? 2.915 -26.150 5.433 1.00 81.94 190 PRO A N 1
ATOM 1448 C CA . PRO A 1 190 ? 1.514 -26.011 5.058 1.00 81.94 190 PRO A CA 1
ATOM 1449 C C . PRO A 1 190 ? 0.965 -24.637 5.454 1.00 81.94 190 PRO A C 1
ATOM 1451 O O . PRO A 1 190 ? 1.097 -24.219 6.607 1.00 81.94 190 PRO A O 1
ATOM 1454 N N . GLY A 1 191 ? 0.265 -23.964 4.535 1.00 78.62 191 GLY A N 1
ATOM 1455 C CA . GLY A 1 191 ? -0.310 -22.635 4.788 1.00 78.62 191 GLY A CA 1
ATOM 1456 C C . GLY A 1 191 ? -1.263 -22.585 5.993 1.00 78.62 191 GLY A C 1
ATOM 1457 O O . GLY A 1 191 ? -1.391 -21.552 6.644 1.00 78.62 191 GLY A O 1
ATOM 1458 N N . SER A 1 192 ? -1.868 -23.714 6.372 1.00 76.88 192 SER A N 1
ATOM 1459 C CA . SER A 1 192 ? -2.692 -23.821 7.581 1.00 76.88 192 SER A CA 1
ATOM 1460 C C . SER A 1 192 ? -1.899 -23.638 8.882 1.00 76.88 192 SER A C 1
ATOM 1462 O O . SER A 1 192 ? -2.437 -23.125 9.863 1.00 76.88 192 SER A O 1
ATOM 1464 N N . VAL A 1 193 ? -0.617 -24.017 8.911 1.00 75.06 193 VAL A N 1
ATOM 1465 C CA . VAL A 1 193 ? 0.266 -23.794 10.069 1.00 75.06 193 VAL A CA 1
ATOM 1466 C C . VAL A 1 193 ? 0.501 -22.298 10.255 1.00 75.06 193 VAL A C 1
ATOM 1468 O O . VAL A 1 193 ? 0.407 -21.793 11.375 1.00 75.06 193 VAL A O 1
ATOM 1471 N N . PHE A 1 194 ? 0.706 -21.583 9.146 1.00 79.88 194 PHE A N 1
ATOM 1472 C CA . PHE A 1 194 ? 0.813 -20.128 9.128 1.00 79.88 194 PHE A CA 1
ATOM 1473 C C . PHE A 1 194 ? -0.474 -19.471 9.649 1.00 79.88 194 PHE A C 1
ATOM 1475 O O . PHE A 1 194 ? -0.427 -18.712 10.619 1.00 79.88 194 PHE A O 1
ATOM 1482 N N . THR A 1 195 ? -1.638 -19.799 9.072 1.00 80.00 195 THR A N 1
ATOM 1483 C CA . THR A 1 195 ? -2.899 -19.125 9.430 1.00 80.00 195 THR A CA 1
ATOM 1484 C C . THR A 1 195 ? -3.309 -19.400 10.873 1.00 80.00 195 THR A C 1
ATOM 1486 O O . THR A 1 195 ? -3.729 -18.484 11.580 1.00 80.00 195 THR A O 1
ATOM 1489 N N . ASN A 1 196 ? -3.142 -20.638 11.347 1.00 86.38 196 ASN A N 1
ATOM 1490 C CA . ASN A 1 196 ? -3.499 -21.013 12.716 1.00 86.38 196 ASN A CA 1
ATOM 1491 C C . ASN A 1 196 ? -2.546 -20.392 13.747 1.00 86.38 196 ASN A C 1
ATOM 1493 O O . ASN A 1 196 ? -2.989 -19.954 14.811 1.00 86.38 196 ASN A O 1
ATOM 1497 N N . GLY A 1 197 ? -1.248 -20.323 13.432 1.00 88.75 197 GLY A N 1
ATOM 1498 C CA . GLY A 1 197 ? -0.246 -19.693 14.291 1.00 88.75 197 GLY A CA 1
ATOM 1499 C C . GLY A 1 197 ? -0.484 -18.193 14.460 1.00 88.75 197 GLY A C 1
ATOM 1500 O O . GLY A 1 197 ? -0.499 -17.694 15.589 1.00 88.75 197 GLY A O 1
ATOM 1501 N N . VAL A 1 198 ? -0.743 -17.488 13.352 1.00 91.94 198 VAL A N 1
ATOM 1502 C CA . VAL A 1 198 ? -1.081 -16.056 13.361 1.00 91.94 198 VAL A CA 1
ATOM 1503 C C . VAL A 1 198 ? -2.374 -15.813 14.135 1.00 91.94 198 VAL A C 1
ATOM 1505 O O . VAL A 1 198 ? -2.381 -14.995 15.053 1.00 91.94 198 VAL A O 1
ATOM 1508 N N . ALA A 1 199 ? -3.444 -16.559 13.833 1.00 90.44 199 ALA A N 1
ATOM 1509 C CA . ALA A 1 199 ? -4.739 -16.395 14.495 1.00 90.44 199 ALA A CA 1
ATOM 1510 C C . ALA A 1 199 ? -4.643 -16.578 16.019 1.00 90.44 199 ALA A C 1
ATOM 1512 O O . ALA A 1 199 ? -5.224 -15.801 16.780 1.00 90.44 199 ALA A O 1
ATOM 1513 N N . LYS A 1 200 ? -3.860 -17.564 16.478 1.00 93.94 200 LYS A N 1
ATOM 1514 C CA . LYS A 1 200 ? -3.620 -17.789 17.907 1.00 93.94 200 LYS A CA 1
ATOM 1515 C C . LYS A 1 200 ? -2.895 -16.607 18.557 1.00 93.94 200 LYS A C 1
ATOM 1517 O O . LYS A 1 200 ? -3.392 -16.068 19.544 1.00 93.94 200 LYS A O 1
ATOM 1522 N N . LYS A 1 201 ? -1.762 -16.172 17.993 1.00 94.62 201 LYS A N 1
ATOM 1523 C CA . LYS A 1 201 ? -0.986 -15.030 18.516 1.00 94.62 201 LYS A CA 1
ATOM 1524 C C . LYS A 1 201 ? -1.814 -13.738 18.526 1.00 94.62 201 LYS A C 1
ATOM 1526 O O . LYS A 1 201 ? -1.759 -12.966 19.478 1.00 94.62 201 LYS A O 1
ATOM 1531 N N . TRP A 1 202 ? -2.627 -13.513 17.496 1.00 93.56 202 TRP A N 1
ATOM 1532 C CA . TRP A 1 202 ? -3.558 -12.384 17.445 1.00 93.56 202 TRP A CA 1
ATOM 1533 C C . TRP A 1 202 ? -4.612 -12.444 18.551 1.00 93.56 202 TRP A C 1
ATOM 1535 O O . TRP A 1 202 ? -4.868 -11.430 19.200 1.00 93.56 202 TRP A O 1
ATOM 1545 N N . SER A 1 203 ? -5.169 -13.627 18.829 1.00 92.50 203 SER A N 1
ATOM 1546 C CA . SER A 1 203 ? -6.085 -13.819 19.957 1.00 92.50 203 SER A CA 1
ATOM 1547 C C . SER A 1 203 ? -5.414 -13.517 21.302 1.00 92.50 203 SER A C 1
ATOM 1549 O O . SER A 1 203 ? -6.056 -12.951 22.184 1.00 92.50 203 SER A O 1
ATOM 1551 N N . GLU A 1 204 ? -4.139 -13.867 21.481 1.00 95.38 204 GLU A N 1
ATOM 1552 C CA . GLU A 1 204 ? -3.378 -13.558 22.700 1.00 95.38 204 GLU A CA 1
ATOM 1553 C C . GLU A 1 204 ? -3.158 -12.043 22.858 1.00 95.38 204 GLU A C 1
ATOM 1555 O O . GLU A 1 204 ? -3.377 -11.496 23.941 1.00 95.38 204 GLU A O 1
ATOM 1560 N N . ILE A 1 205 ? -2.809 -11.337 21.775 1.00 94.19 205 ILE A N 1
ATOM 1561 C CA . ILE A 1 205 ? -2.689 -9.867 21.778 1.00 94.19 205 ILE A CA 1
ATOM 1562 C C . ILE A 1 205 ? -4.038 -9.222 22.129 1.00 94.19 205 ILE A C 1
ATOM 1564 O O . ILE A 1 205 ? -4.100 -8.318 22.964 1.00 94.19 205 ILE A O 1
ATOM 1568 N N . GLN A 1 206 ? -5.132 -9.708 21.537 1.00 92.62 206 GLN A N 1
ATOM 1569 C CA . GLN A 1 206 ? -6.477 -9.213 21.821 1.00 92.62 206 GLN A CA 1
ATOM 1570 C C . GLN A 1 206 ? -6.875 -9.428 23.290 1.00 92.62 206 GLN A C 1
ATOM 1572 O O . GLN A 1 206 ? -7.469 -8.538 23.896 1.00 92.62 206 GLN A O 1
ATOM 1577 N N . GLN A 1 207 ? -6.521 -10.572 23.885 1.00 94.31 207 GLN A N 1
ATOM 1578 C CA . GLN A 1 207 ? -6.759 -10.839 25.309 1.00 94.31 207 GLN A CA 1
ATOM 1579 C C . GLN A 1 207 ? -5.980 -9.879 26.217 1.00 94.31 207 GLN A C 1
ATOM 1581 O O . GLN A 1 207 ? -6.529 -9.421 27.215 1.00 94.31 207 GLN A O 1
ATOM 1586 N N . GLN A 1 208 ? -4.740 -9.531 25.858 1.00 95.00 208 GLN A N 1
ATOM 1587 C CA . GLN A 1 208 ? -3.937 -8.555 26.610 1.00 95.00 208 GLN A CA 1
ATOM 1588 C C . GLN A 1 208 ? -4.523 -7.138 26.551 1.00 95.00 208 GLN A C 1
ATOM 1590 O O . GLN A 1 208 ? -4.442 -6.397 27.526 1.00 95.00 208 GLN A O 1
ATOM 1595 N N . ILE A 1 209 ? -5.094 -6.752 25.408 1.00 93.81 209 ILE A N 1
ATOM 1596 C CA . ILE A 1 209 ? -5.736 -5.442 25.218 1.00 93.81 209 ILE A CA 1
ATOM 1597 C C . ILE A 1 209 ? -7.101 -5.386 25.921 1.00 93.81 209 ILE A C 1
ATOM 1599 O O . ILE A 1 209 ? -7.485 -4.343 26.452 1.00 93.81 209 ILE A O 1
ATOM 1603 N N . GLY A 1 210 ? -7.836 -6.497 25.904 1.00 93.12 210 GLY A N 1
ATOM 1604 C CA . GLY A 1 210 ? -9.243 -6.568 26.286 1.00 93.12 210 GLY A CA 1
ATOM 1605 C C . GLY A 1 210 ? -10.179 -6.352 25.092 1.00 93.12 210 GLY A C 1
ATOM 1606 O O . GLY A 1 210 ? -9.896 -5.587 24.166 1.00 93.12 210 GLY A O 1
ATOM 1607 N N . ILE A 1 211 ? -11.334 -7.023 25.116 1.00 88.75 211 ILE A N 1
ATOM 1608 C CA . ILE A 1 211 ? -12.291 -7.019 24.001 1.00 88.75 211 ILE A CA 1
ATOM 1609 C C . ILE A 1 211 ? -12.948 -5.648 23.797 1.00 88.75 211 ILE A C 1
ATOM 1611 O O . ILE A 1 211 ? -13.128 -5.220 22.656 1.00 88.75 211 ILE A O 1
ATOM 1615 N N . GLU A 1 212 ? -13.282 -4.936 24.876 1.00 90.62 212 GLU A N 1
ATOM 1616 C CA . GLU A 1 212 ? -13.935 -3.630 24.795 1.00 90.62 212 GLU A CA 1
ATOM 1617 C C . GLU A 1 212 ? -12.988 -2.539 24.281 1.00 90.62 212 GLU A C 1
ATOM 1619 O O . GLU A 1 212 ? -13.373 -1.871 23.318 1.00 90.62 212 GLU A O 1
ATOM 1624 N N . PRO A 1 213 ? -11.754 -2.375 24.811 1.00 90.75 213 PRO A N 1
ATOM 1625 C CA . PRO A 1 213 ? -10.799 -1.412 24.261 1.00 90.75 213 PRO A CA 1
ATOM 1626 C C . PRO A 1 213 ? -10.452 -1.695 22.797 1.00 90.75 213 PRO A C 1
ATOM 1628 O O . PRO A 1 213 ? -10.388 -0.766 21.992 1.00 90.75 213 PRO A O 1
ATOM 1631 N N . PHE A 1 214 ? -10.293 -2.971 22.425 1.00 89.94 214 PHE A N 1
ATOM 1632 C CA . PHE A 1 214 ? -10.041 -3.361 21.039 1.00 89.94 214 PHE A CA 1
ATOM 1633 C C . PHE A 1 214 ? -11.204 -2.960 20.119 1.00 89.94 214 PHE A C 1
ATOM 1635 O O . PHE A 1 214 ? -11.000 -2.239 19.139 1.00 89.94 214 PHE A O 1
ATOM 1642 N N . ARG A 1 215 ? -12.439 -3.343 20.472 1.00 88.94 215 ARG A N 1
ATOM 1643 C CA . ARG A 1 215 ? -13.656 -2.977 19.728 1.00 88.94 215 ARG A CA 1
ATOM 1644 C C . ARG A 1 215 ? -13.817 -1.464 19.609 1.00 88.94 215 ARG A C 1
ATOM 1646 O O . ARG A 1 215 ? -14.140 -0.965 18.533 1.00 88.94 215 ARG A O 1
ATOM 1653 N N . ASP A 1 216 ? -13.638 -0.736 20.706 1.00 90.38 216 ASP A N 1
ATOM 1654 C CA . ASP A 1 216 ? -13.847 0.709 20.719 1.00 90.38 216 ASP A CA 1
ATOM 1655 C C . ASP A 1 216 ? -12.754 1.435 19.923 1.00 90.38 216 ASP A C 1
ATOM 1657 O O . ASP A 1 216 ? -13.079 2.397 19.232 1.00 90.38 216 ASP A O 1
ATOM 1661 N N . SER A 1 217 ? -11.513 0.927 19.902 1.00 90.06 217 SER A N 1
ATOM 1662 C CA . SER A 1 217 ? -10.472 1.432 18.992 1.00 90.06 217 SER A CA 1
ATOM 1663 C C . SER A 1 217 ? -10.872 1.268 17.525 1.00 90.06 217 SER A C 1
ATOM 1665 O O . SER A 1 217 ? -10.820 2.238 16.776 1.00 90.06 217 SER A O 1
ATOM 1667 N N . CYS A 1 218 ? -11.401 0.098 17.139 1.00 85.56 218 CYS A N 1
ATOM 1668 C CA . CYS A 1 218 ? -11.903 -0.127 15.783 1.00 85.56 218 CYS A CA 1
ATOM 1669 C C . CYS A 1 218 ? -13.011 0.877 15.442 1.00 85.56 218 CYS A C 1
ATOM 1671 O O . CYS A 1 218 ? -13.000 1.477 14.374 1.00 85.56 218 CYS A O 1
ATOM 1673 N N . ARG A 1 219 ? -13.968 1.090 16.352 1.00 87.25 219 ARG A N 1
ATOM 1674 C CA . ARG A 1 219 ? -15.086 2.023 16.139 1.00 87.25 219 ARG A CA 1
ATOM 1675 C C . ARG A 1 219 ? -14.609 3.460 15.952 1.00 87.25 219 ARG A C 1
ATOM 1677 O O . ARG A 1 219 ? -15.018 4.095 14.985 1.00 87.25 219 ARG A O 1
ATOM 1684 N N . ILE A 1 220 ? -13.729 3.936 16.831 1.00 85.25 220 ILE A N 1
ATOM 1685 C CA . ILE A 1 220 ? -13.175 5.295 16.766 1.00 85.25 220 ILE A CA 1
ATOM 1686 C C . ILE A 1 220 ? -12.438 5.510 15.442 1.00 85.25 220 ILE A C 1
ATOM 1688 O O . ILE A 1 220 ? -12.648 6.533 14.797 1.00 85.25 220 ILE A O 1
ATOM 1692 N N . SER A 1 221 ? -11.655 4.527 14.991 1.00 78.44 221 SER A N 1
ATOM 1693 C CA . SER A 1 221 ? -10.950 4.589 13.706 1.00 78.44 221 SER A CA 1
ATOM 1694 C C . SER A 1 221 ? -11.880 4.684 12.491 1.00 78.44 221 SER A C 1
ATOM 1696 O O . SER A 1 221 ? -11.465 5.167 11.446 1.00 78.44 221 SER A O 1
ATOM 1698 N N . HIS A 1 222 ? -13.146 4.281 12.632 1.00 76.75 222 HIS A N 1
ATOM 1699 C CA . HIS A 1 222 ? -14.190 4.451 11.614 1.00 76.75 222 HIS A CA 1
ATOM 1700 C C . HIS A 1 222 ? -15.094 5.673 11.874 1.00 76.75 222 HIS A C 1
ATOM 1702 O O . HIS A 1 222 ? -16.182 5.769 11.310 1.00 76.75 222 HIS A O 1
ATOM 1708 N N . GLY A 1 223 ? -14.699 6.589 12.765 1.00 79.44 223 GLY A N 1
ATOM 1709 C CA . GLY A 1 223 ? -15.490 7.774 13.122 1.00 79.44 223 GLY A CA 1
ATOM 1710 C C . GLY A 1 223 ? -16.725 7.477 13.981 1.00 79.44 223 GLY A C 1
ATOM 1711 O O . GLY A 1 223 ? -17.612 8.319 14.121 1.00 79.44 223 GLY A O 1
ATOM 1712 N N . LEU A 1 224 ? -16.816 6.281 14.568 1.00 83.50 224 LEU A N 1
ATOM 1713 C CA . LEU A 1 224 ? -17.935 5.870 15.412 1.00 83.50 224 LEU A CA 1
ATOM 1714 C C . LEU A 1 224 ? -17.617 6.088 16.896 1.00 83.50 224 LEU A C 1
ATOM 1716 O O . LEU A 1 224 ? -16.506 5.853 17.369 1.00 83.50 224 LEU A O 1
ATOM 1720 N N . LYS A 1 225 ? -18.637 6.449 17.681 1.00 85.69 225 LYS A N 1
ATOM 1721 C CA . LYS A 1 225 ? -18.523 6.530 19.147 1.00 85.69 225 LYS A CA 1
ATOM 1722 C C . LYS A 1 225 ? -18.244 5.144 19.758 1.00 85.69 225 LYS A C 1
ATOM 1724 O O . LYS A 1 225 ? -18.763 4.159 19.221 1.00 85.69 225 LYS A O 1
ATOM 1729 N N . PRO A 1 226 ? -17.520 5.038 20.891 1.00 87.75 226 PRO A N 1
ATOM 1730 C CA . PRO A 1 226 ? -17.372 3.788 21.650 1.00 87.75 226 PRO A CA 1
ATOM 1731 C C . PRO A 1 226 ? -18.717 3.093 21.887 1.00 87.75 226 PRO A C 1
ATOM 1733 O O . PRO A 1 226 ? -19.736 3.763 22.059 1.00 87.75 226 PRO A O 1
ATOM 1736 N N . ALA A 1 227 ? -18.747 1.758 21.861 1.00 85.06 227 ALA A N 1
ATOM 1737 C CA . ALA A 1 227 ? -20.024 1.038 21.929 1.00 85.06 227 ALA A CA 1
ATOM 1738 C C . ALA A 1 227 ? -20.640 1.049 23.339 1.00 85.06 227 ALA A C 1
ATOM 1740 O O . ALA A 1 227 ? -21.845 0.864 23.481 1.00 85.06 227 ALA A O 1
ATOM 1741 N N . LEU A 1 228 ? -19.821 1.266 24.372 1.00 76.06 228 LEU A N 1
ATOM 1742 C CA . LEU A 1 228 ? -20.272 1.420 25.751 1.00 76.06 228 LEU A CA 1
ATOM 1743 C C . LEU A 1 228 ? -19.861 2.803 26.272 1.00 76.06 228 LEU A C 1
ATOM 1745 O O . LEU A 1 228 ? -18.717 3.214 26.058 1.00 76.06 228 LEU A O 1
ATOM 1749 N N . PRO A 1 229 ? -20.746 3.529 26.980 1.00 62.00 229 PRO A N 1
ATOM 1750 C CA . PRO A 1 229 ? -20.325 4.714 27.711 1.00 62.00 229 PRO A CA 1
ATOM 1751 C C . PRO A 1 229 ? -19.270 4.293 28.739 1.00 62.00 229 PRO A C 1
ATOM 1753 O O . PRO A 1 229 ? -19.461 3.301 29.450 1.00 62.00 229 PRO A O 1
ATOM 1756 N N . LYS A 1 230 ? -18.150 5.029 28.818 1.00 59.25 230 LYS A N 1
ATOM 1757 C CA . LYS A 1 230 ? -17.178 4.852 29.907 1.00 59.25 230 LYS A CA 1
ATOM 1758 C C . LYS A 1 230 ? -17.975 4.880 31.209 1.00 59.25 230 LYS A C 1
ATOM 1760 O O . LYS A 1 230 ? -18.639 5.879 31.481 1.00 59.25 230 LYS A O 1
ATOM 1765 N N . LYS A 1 231 ? -17.953 3.796 31.994 1.00 56.00 231 LYS A N 1
ATOM 1766 C CA . LYS A 1 231 ? -18.466 3.851 33.366 1.00 56.00 231 LYS A CA 1
ATOM 1767 C C . LYS A 1 231 ? -17.691 4.973 34.043 1.00 56.00 231 LYS A C 1
ATOM 1769 O O . LYS A 1 231 ? -16.480 4.839 34.217 1.00 56.00 231 LYS A O 1
ATOM 1774 N N . SER A 1 232 ? -18.358 6.085 34.354 1.00 43.25 232 SER A N 1
ATOM 1775 C CA . SER A 1 232 ? -17.762 7.107 35.205 1.00 43.25 232 SER A CA 1
ATOM 1776 C C . SER A 1 232 ? -17.233 6.396 36.449 1.00 43.25 232 SER A C 1
ATOM 1778 O O . SER A 1 232 ? -17.959 5.551 36.990 1.00 43.25 232 SER A O 1
ATOM 1780 N N . PRO A 1 233 ? -15.986 6.657 36.875 1.00 45.44 233 PRO A N 1
ATOM 1781 C CA . PRO A 1 233 ? -15.506 6.108 38.130 1.00 45.44 233 PRO A CA 1
ATOM 1782 C C . PRO A 1 233 ? -16.530 6.479 39.202 1.00 45.44 233 PRO A C 1
ATOM 1784 O O . PRO A 1 233 ? -16.935 7.640 39.303 1.00 45.44 233 PRO A O 1
ATOM 1787 N N . ALA A 1 234 ? -17.027 5.469 39.920 1.00 43.25 234 ALA A N 1
ATOM 1788 C CA . ALA A 1 234 ? -17.925 5.702 41.036 1.00 43.25 234 ALA A CA 1
ATOM 1789 C C . ALA A 1 234 ? -17.242 6.717 41.965 1.00 43.25 234 ALA A C 1
ATOM 1791 O O . ALA A 1 234 ? -16.039 6.570 42.206 1.00 43.25 234 ALA A O 1
ATOM 1792 N N . PRO A 1 235 ? -17.955 7.754 42.442 1.00 39.44 235 PRO A N 1
ATOM 1793 C CA . PRO A 1 235 ? -17.365 8.690 43.381 1.00 39.44 235 PRO A CA 1
ATOM 1794 C C . PRO A 1 235 ? -16.818 7.882 44.557 1.00 39.44 235 PRO A C 1
ATOM 1796 O O . PRO A 1 235 ? -17.531 7.049 45.125 1.00 39.44 235 PRO A O 1
ATOM 1799 N N . LEU A 1 236 ? -15.531 8.078 44.847 1.00 41.53 236 LEU A N 1
ATOM 1800 C CA . LEU A 1 236 ? -14.902 7.566 46.057 1.00 41.53 236 LEU A CA 1
ATOM 1801 C C . LEU A 1 236 ? -15.784 8.009 47.230 1.00 41.53 236 LEU A C 1
ATOM 1803 O O . LEU A 1 236 ? -16.043 9.204 47.380 1.00 41.53 236 LEU A O 1
ATOM 1807 N N . LYS A 1 237 ? -16.326 7.034 47.963 1.00 47.16 237 LYS A N 1
ATOM 1808 C CA . LYS A 1 237 ? -17.050 7.276 49.212 1.00 47.16 237 LYS A CA 1
ATOM 1809 C C . LYS A 1 237 ? -16.074 7.632 50.318 1.00 47.16 237 LYS A C 1
ATOM 1811 O O . LYS A 1 237 ? -14.986 7.014 50.333 1.00 47.16 237 LYS A O 1
#

Sequence (237 aa):
PYDCRREILEGRSALAVSLEVPSFTRSTPSDLDALTTAKRAEGIQLGFIELPGSTESFNPTLRSWEAPRESPVNHVALTGFDGLCAVVSHDLSEEAALLAWNMLQTLTLDEDALLPPGIPSPVRESDLTRPELLAGPALEPIERGEYLATVGRSLRNRQLVLEMPVIGREKFLAVLTEAVQQGLAQPDLPGSVFTNGVAKKWSEIQQQIGIEPFRDSCRISHGLKPALPKKSPAPLK

Secondary structure (DSSP, 8-state):
-HHHHHHHHTTS-S--------TT----HHHHHHHHH--PPTT------PPP-BS-EEETTTTEEE--SS-SSB--EEESSSS------TTS-HHHHHHHHHHHHHHHH-TT--PPP------SGGGGG-HHHHS-TTS-HHHHHHHHHHHHHHHH-S-EEE----TTHHHHHHHHHHHHHHHHH-TTS-HHHHHHHHHHHHHHHHHHH-HHHHHHHHHHHTTPPPSS---PPPPP-

Radius of gyration: 22.15 Å; chains: 1; bounding box: 45×57×73 Å

Foldseek 3Di:
DLVLVLCLQCPVDPDGDDFFFAAPFPDDPVVVCSLPPRHRDPPRDDADAADFFAQWDQDPVVRDIDGDDPDSGHGEQEPAPDDDDDDADPPDDPVVSVVSVVVVVCLVVDPPRPDPGTGDDDPDPVVLVCLNGNGYPSDDPVRSNNNSVNSVVNVPDPRYDYDQDFVVVVQLVVLLVVLVVVCVVPVPDPVVVSVVSSVVSVVVVCVVCDVQSRQQRSQVSVVHHRPDDPPDPDPDD